Protein AF-A0A8S3V2Q9-F1 (afdb_monomer_lite)

Organism: Mytilus edulis (NCBI:txid6550)

Sequence (211 aa):
MKERVLDLQCRSMKNNLVFTGLYNVRDENTEELLRCFLYNELGIDYKIEFGNVHRFGRYQGGGRPIVARFLYHCDLQYVLDNAYRLRNTRYGIKQQFPKEIEDRRRKLYPIMKEAKRNRKIATLVRDRLFIDNELYQNVTRYITMIFYTLAIIYFKRENYDRFKDYYYKGVEAEKKQLPSLPAWDTYSRKKARLHIKLLEGFSDRYLEGPK

Secondary structure (DSSP, 8-state):
-HHHHHHHHHHHHTTEEEEESPPP-TT--HHHHHHHHHHHHH---S---EEEEEE-S---SSPPPEEEEES-HHHHHHHHHHGGGGTTSS-EEEE---HHHHHHHHHHHHHHHHHHHTT--EEEETTEEEETTEE---THHHHHHHHHHHHHHHTTSS-HHHHHHHHHHHHHHHHTTS--PPP--HHHHHHHHHHHHHHHHHHHHHHS---

Foldseek 3Di:
DVVVVQVVQCVVQVQKKKKPDDFDDPPDDQVVSVVVCCCPQQVDPDDFDWDDWDFDDDDDPGHGIIMTGGPDVVVVVVSVVSQVSCPPHSMDMDGDHPPVQVVLVVVCVVVQVVLVVVVWDWDQDRNWIATNNHTDDPCVVVVVVVVVVVCVVCVVDDCPPVVVVVVVVVVVVVVVVDDDDDDDDPVVVVVVVVVVVVVVVVVVVPPDDDD

Radius of gyration: 25.41 Å; chains: 1; bounding box: 45×57×71 Å

Structure (mmCIF, N/CA/C/O backbone):
data_AF-A0A8S3V2Q9-F1
#
_entry.id   AF-A0A8S3V2Q9-F1
#
loop_
_atom_site.group_PDB
_atom_site.id
_atom_site.type_symbol
_atom_site.label_atom_id
_atom_site.label_alt_id
_atom_site.label_comp_id
_atom_site.label_asym_id
_atom_site.label_entity_id
_atom_site.label_seq_id
_atom_site.pdbx_PDB_ins_code
_atom_site.Cartn_x
_atom_site.Cartn_y
_atom_site.Cartn_z
_atom_site.occupancy
_atom_site.B_iso_or_equiv
_atom_site.auth_seq_id
_atom_site.auth_comp_id
_atom_site.auth_asym_id
_atom_site.auth_atom_id
_atom_site.pdbx_PDB_model_num
ATOM 1 N N . MET A 1 1 ? -6.153 25.971 5.309 1.00 61.19 1 MET A N 1
ATOM 2 C CA . MET A 1 1 ? -4.949 25.839 4.447 1.00 61.19 1 MET A CA 1
ATOM 3 C C . MET A 1 1 ? -4.336 24.436 4.494 1.00 61.19 1 MET A C 1
ATOM 5 O O . MET A 1 1 ? -4.166 23.852 3.433 1.00 61.19 1 MET A O 1
ATOM 9 N N . LYS A 1 2 ? -4.073 23.856 5.679 1.00 80.62 2 LYS A N 1
ATOM 10 C CA . LYS A 1 2 ? -3.479 22.507 5.814 1.00 80.62 2 LYS A CA 1
ATOM 11 C C . LYS A 1 2 ? -4.299 21.383 5.162 1.00 80.62 2 LYS A C 1
ATOM 13 O O . LYS A 1 2 ? -3.735 20.585 4.428 1.00 80.62 2 LYS A O 1
ATOM 18 N N . GLU A 1 3 ? -5.619 21.369 5.342 1.00 83.56 3 GLU A N 1
ATOM 19 C CA . GLU A 1 3 ? -6.480 20.329 4.749 1.00 83.56 3 GLU A CA 1
ATOM 20 C C . GLU A 1 3 ? -6.502 20.362 3.219 1.00 83.56 3 GLU A C 1
ATOM 22 O O . GLU A 1 3 ? -6.427 19.321 2.578 1.00 83.56 3 GLU A O 1
ATOM 27 N N . ARG A 1 4 ? -6.523 21.560 2.622 1.00 87.56 4 ARG A N 1
ATOM 28 C CA . ARG A 1 4 ? -6.467 21.717 1.162 1.00 87.56 4 ARG A CA 1
ATOM 29 C C . ARG A 1 4 ? -5.144 21.201 0.594 1.00 87.56 4 ARG A C 1
ATOM 31 O O . ARG A 1 4 ? -5.144 20.536 -0.434 1.00 87.56 4 ARG A O 1
ATOM 38 N N . VAL A 1 5 ? -4.025 21.474 1.269 1.00 91.31 5 VAL A N 1
ATOM 39 C CA . VAL A 1 5 ? -2.710 20.933 0.883 1.00 91.31 5 VAL A CA 1
ATOM 40 C C . VAL A 1 5 ? -2.701 19.409 1.000 1.00 91.31 5 VAL A C 1
ATOM 42 O O . VAL A 1 5 ? -2.229 18.732 0.091 1.00 91.31 5 VAL A O 1
ATOM 45 N N . LEU A 1 6 ? -3.265 18.866 2.080 1.00 90.38 6 LEU A N 1
ATOM 46 C CA . LEU A 1 6 ? -3.344 17.425 2.296 1.00 90.38 6 LEU A CA 1
ATOM 47 C C . LEU A 1 6 ? -4.183 16.722 1.219 1.00 90.38 6 LEU A C 1
ATOM 49 O O . LEU A 1 6 ? -3.774 15.679 0.709 1.00 90.38 6 LEU A O 1
ATOM 53 N N . ASP A 1 7 ? -5.323 17.302 0.841 1.00 90.25 7 ASP A N 1
ATOM 54 C CA . ASP A 1 7 ? -6.179 16.779 -0.227 1.00 90.25 7 ASP A CA 1
ATOM 55 C C . ASP A 1 7 ? -5.458 16.787 -1.584 1.00 90.25 7 ASP A C 1
ATOM 57 O O . ASP A 1 7 ? -5.449 15.778 -2.290 1.00 90.25 7 ASP A O 1
ATOM 61 N N . LEU A 1 8 ? -4.757 17.877 -1.917 1.00 93.44 8 LEU A N 1
ATOM 62 C CA . LEU A 1 8 ? -3.936 17.954 -3.131 1.00 93.44 8 LEU A CA 1
ATOM 63 C C . LEU A 1 8 ? -2.826 16.894 -3.146 1.00 93.44 8 LEU A C 1
ATOM 65 O O . LEU A 1 8 ? -2.611 16.243 -4.170 1.00 93.44 8 LEU A O 1
ATOM 69 N N . GLN A 1 9 ? -2.153 16.671 -2.013 1.00 92.94 9 GLN A N 1
ATOM 70 C CA . GLN A 1 9 ? -1.145 15.616 -1.892 1.00 92.94 9 GLN A CA 1
ATOM 71 C C . GLN A 1 9 ? -1.758 14.222 -2.074 1.00 92.94 9 GLN A C 1
ATOM 73 O O . GLN A 1 9 ? -1.185 13.400 -2.787 1.00 92.94 9 GLN A O 1
ATOM 78 N N . CYS A 1 10 ? -2.937 13.962 -1.501 1.00 91.62 10 CYS A N 1
ATOM 79 C CA . CYS A 1 10 ? -3.643 12.692 -1.691 1.00 91.62 10 CYS A CA 1
ATOM 80 C C . CYS A 1 10 ? -4.008 12.459 -3.162 1.00 91.62 10 CYS A C 1
ATOM 82 O O . CYS A 1 10 ? -3.818 11.357 -3.670 1.00 91.62 10 CYS A O 1
ATOM 84 N N . ARG A 1 11 ? -4.499 13.490 -3.863 1.00 91.56 11 ARG A N 1
ATOM 85 C CA . ARG A 1 11 ? -4.820 13.403 -5.299 1.00 91.56 11 ARG A CA 1
ATOM 86 C C . ARG A 1 11 ? -3.574 13.139 -6.142 1.00 91.56 11 ARG A C 1
ATOM 88 O O . ARG A 1 11 ? -3.621 12.296 -7.030 1.00 91.56 11 ARG A O 1
ATOM 95 N N . SER A 1 12 ? -2.467 13.811 -5.831 1.00 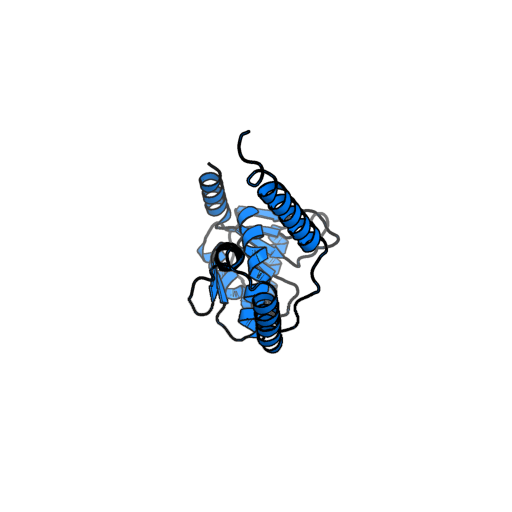92.81 12 SER A N 1
ATOM 96 C CA . SER A 1 12 ? -1.185 13.639 -6.527 1.00 92.81 12 SER A CA 1
ATOM 97 C C . SER A 1 12 ? -0.596 12.233 -6.341 1.00 92.81 12 SER A C 1
ATOM 99 O O . SER A 1 12 ? -0.062 11.651 -7.281 1.00 92.81 12 SER A O 1
ATOM 101 N N . MET A 1 13 ? -0.747 11.651 -5.146 1.00 94.19 13 MET A N 1
ATOM 102 C CA . MET A 1 13 ? -0.212 10.325 -4.800 1.00 94.19 13 MET A CA 1
ATOM 103 C C . MET A 1 13 ? -1.174 9.164 -5.094 1.00 94.19 13 MET A C 1
ATOM 105 O O . MET A 1 13 ? -0.809 8.013 -4.873 1.00 94.19 13 MET A O 1
ATOM 109 N N . LYS A 1 14 ? -2.392 9.435 -5.590 1.00 93.69 14 LYS A N 1
ATOM 110 C CA . LYS A 1 14 ? -3.453 8.427 -5.774 1.00 93.69 14 LYS A CA 1
ATOM 111 C C . LYS A 1 14 ? -2.988 7.216 -6.587 1.00 93.69 14 LYS A C 1
ATOM 113 O O . LYS A 1 14 ? -3.346 6.092 -6.256 1.00 93.69 14 LYS A O 1
ATOM 118 N N . ASN A 1 15 ? -2.193 7.455 -7.630 1.00 96.12 15 ASN A N 1
ATOM 119 C CA . ASN A 1 15 ? -1.741 6.410 -8.546 1.00 96.12 15 ASN A CA 1
ATOM 120 C C . ASN A 1 15 ? -0.360 5.839 -8.180 1.00 96.12 15 ASN A C 1
ATOM 122 O O . ASN A 1 15 ? 0.339 5.309 -9.041 1.00 96.12 15 ASN A O 1
ATOM 126 N N . ASN A 1 16 ? 0.054 5.957 -6.917 1.00 97.25 16 ASN A N 1
ATOM 127 C CA . ASN A 1 16 ? 1.363 5.501 -6.473 1.00 97.25 16 ASN A CA 1
ATOM 128 C C . ASN A 1 16 ? 1.236 4.275 -5.566 1.00 97.25 16 ASN A C 1
ATOM 130 O O . ASN A 1 16 ? 0.507 4.294 -4.567 1.00 97.25 16 ASN A O 1
ATOM 134 N N . LEU A 1 17 ? 2.022 3.239 -5.863 1.00 97.12 17 LEU A N 1
ATOM 135 C CA . LEU A 1 17 ? 2.221 2.103 -4.965 1.00 97.12 17 LEU A CA 1
ATOM 136 C C . LEU A 1 17 ? 3.621 2.127 -4.362 1.00 97.12 17 LEU A C 1
ATOM 138 O O . LEU A 1 17 ? 4.596 2.543 -4.987 1.00 97.12 17 LEU A O 1
ATOM 142 N N . VAL A 1 18 ? 3.690 1.660 -3.122 1.00 96.12 18 VAL A N 1
ATOM 143 C CA . VAL A 1 18 ? 4.905 1.458 -2.347 1.00 96.12 18 VAL A CA 1
ATOM 144 C C . VAL A 1 18 ? 5.166 -0.037 -2.235 1.00 96.12 18 VAL A C 1
ATOM 146 O O . VAL A 1 18 ? 4.339 -0.771 -1.687 1.00 96.12 18 VAL A O 1
ATOM 149 N N . PHE A 1 19 ? 6.349 -0.447 -2.676 1.00 95.62 19 PHE A N 1
ATOM 150 C CA . PHE A 1 19 ? 6.854 -1.811 -2.612 1.00 95.62 19 PHE A CA 1
ATOM 151 C C . PHE A 1 19 ? 7.930 -1.910 -1.529 1.00 95.62 19 PHE A C 1
ATOM 153 O O . PHE A 1 19 ? 8.896 -1.141 -1.510 1.00 95.62 19 PHE A O 1
ATOM 160 N N . THR A 1 20 ? 7.762 -2.849 -0.603 1.00 93.38 20 THR A N 1
ATOM 161 C CA . THR A 1 20 ? 8.681 -3.103 0.517 1.00 93.38 20 THR A CA 1
ATOM 162 C C . THR A 1 20 ? 9.234 -4.523 0.459 1.00 93.38 20 THR A C 1
ATOM 164 O O . THR A 1 20 ? 8.562 -5.416 -0.045 1.00 93.38 20 THR A O 1
ATOM 167 N N . GLY A 1 21 ? 10.429 -4.746 1.016 1.00 90.81 21 GLY A N 1
ATOM 168 C CA . GLY A 1 21 ? 11.070 -6.071 1.061 1.00 90.81 21 GLY A CA 1
ATOM 169 C C . GLY A 1 21 ? 12.037 -6.358 -0.096 1.00 90.81 21 GLY A C 1
ATOM 170 O O . GLY A 1 21 ? 12.622 -7.436 -0.140 1.00 90.81 21 GLY A O 1
ATOM 171 N N . LEU A 1 22 ? 12.235 -5.395 -1.003 1.00 91.12 22 LEU A N 1
ATOM 172 C CA . LEU A 1 22 ? 13.204 -5.458 -2.102 1.00 91.12 22 LEU A CA 1
ATOM 173 C C . LEU A 1 22 ? 14.568 -4.927 -1.640 1.00 91.12 22 LEU A C 1
ATOM 175 O O . LEU A 1 22 ? 14.666 -3.759 -1.251 1.00 91.12 22 LEU A O 1
ATOM 179 N N . TYR A 1 23 ? 15.617 -5.752 -1.691 1.00 87.88 23 TYR A N 1
ATOM 180 C CA . TYR A 1 23 ? 16.983 -5.346 -1.326 1.00 87.88 23 TYR A CA 1
ATOM 181 C C . TYR A 1 23 ? 17.517 -4.248 -2.237 1.00 87.88 23 TYR A C 1
ATOM 183 O O . TYR A 1 23 ? 17.140 -4.202 -3.400 1.00 87.88 23 TYR A O 1
ATOM 191 N N . ASN A 1 24 ? 18.386 -3.380 -1.710 1.00 84.50 24 ASN A N 1
ATOM 192 C CA . ASN A 1 24 ? 19.080 -2.384 -2.526 1.00 84.50 24 ASN A CA 1
ATOM 193 C C . ASN A 1 24 ? 20.228 -3.066 -3.264 1.00 84.50 24 ASN A C 1
ATOM 195 O O . ASN A 1 24 ? 21.066 -3.704 -2.622 1.00 84.50 24 ASN A O 1
ATOM 199 N N . VAL A 1 25 ? 20.292 -2.874 -4.573 1.00 81.38 25 VAL A N 1
ATOM 200 C CA . VAL A 1 25 ? 21.437 -3.267 -5.392 1.00 81.38 25 VAL A CA 1
ATOM 201 C C . VAL A 1 25 ? 22.165 -1.990 -5.828 1.00 81.38 25 VAL A C 1
ATOM 203 O O . VAL A 1 25 ? 21.544 -0.942 -6.007 1.00 81.38 25 VAL A O 1
ATOM 206 N N . ARG A 1 26 ? 23.501 -2.029 -5.906 1.00 80.06 26 ARG A N 1
ATOM 207 C CA . ARG A 1 26 ? 24.275 -0.887 -6.425 1.00 80.06 26 ARG A CA 1
ATOM 208 C C . ARG A 1 26 ? 23.950 -0.699 -7.906 1.00 80.06 26 ARG A C 1
ATOM 210 O O . ARG A 1 26 ? 23.831 -1.692 -8.613 1.00 80.06 26 ARG A O 1
ATOM 217 N N . ASP A 1 27 ? 23.793 0.554 -8.327 1.00 83.25 27 ASP A N 1
ATOM 218 C CA . ASP A 1 27 ? 23.529 0.940 -9.723 1.00 83.25 27 ASP A CA 1
ATOM 219 C C . ASP A 1 27 ? 22.333 0.212 -10.354 1.00 83.25 27 ASP A C 1
ATOM 221 O O . ASP A 1 27 ? 22.308 -0.118 -11.537 1.00 83.25 27 ASP A O 1
ATOM 225 N N . GLU A 1 28 ? 21.318 -0.064 -9.538 1.00 85.88 28 GLU A N 1
ATOM 226 C CA . GLU A 1 28 ? 20.155 -0.817 -9.977 1.00 85.88 28 GLU A CA 1
ATOM 227 C C . GLU A 1 28 ? 19.220 0.009 -10.861 1.00 85.88 28 GLU A C 1
ATOM 229 O O . GLU A 1 28 ? 18.913 1.172 -10.585 1.00 85.88 28 GLU A O 1
ATOM 234 N N . ASN A 1 29 ? 18.663 -0.645 -11.877 1.00 92.81 29 ASN A N 1
ATOM 235 C CA . ASN A 1 29 ? 17.490 -0.132 -12.559 1.00 92.81 29 ASN A CA 1
ATOM 236 C C . ASN A 1 29 ? 16.247 -0.483 -11.727 1.00 92.81 29 ASN A C 1
ATOM 238 O O . ASN A 1 29 ? 15.776 -1.621 -11.725 1.00 92.81 29 ASN A O 1
ATOM 242 N N . THR A 1 30 ? 15.718 0.503 -10.998 1.00 93.38 30 THR A N 1
ATOM 243 C CA . THR A 1 30 ? 14.564 0.298 -10.110 1.00 93.38 30 THR A CA 1
ATOM 244 C C . THR A 1 30 ? 13.294 -0.096 -10.853 1.00 93.38 30 THR A C 1
ATOM 246 O O . THR A 1 30 ? 12.456 -0.783 -10.271 1.00 93.38 30 THR A O 1
ATOM 249 N N . GLU A 1 31 ? 13.130 0.343 -12.104 1.00 94.75 31 GLU A N 1
ATOM 250 C CA . GLU A 1 31 ? 11.978 -0.046 -12.915 1.00 94.75 31 GLU A CA 1
ATOM 251 C C . GLU A 1 31 ? 12.094 -1.506 -13.350 1.00 94.75 31 GLU A C 1
ATOM 253 O O . GLU A 1 31 ? 11.152 -2.269 -13.154 1.00 94.75 31 GLU A O 1
ATOM 258 N N . GLU A 1 32 ? 13.260 -1.915 -13.852 1.00 93.94 32 GLU A N 1
ATOM 259 C CA . GLU A 1 32 ? 13.499 -3.302 -14.268 1.00 93.94 32 GLU A CA 1
ATOM 260 C C . GLU A 1 32 ? 13.356 -4.277 -13.094 1.00 93.94 32 GLU A C 1
ATOM 262 O O . GLU A 1 32 ? 12.680 -5.301 -13.197 1.00 93.94 32 GLU A O 1
ATOM 267 N N . LEU A 1 33 ? 13.903 -3.913 -11.930 1.00 94.19 33 LEU A N 1
ATOM 268 C CA . LEU A 1 33 ? 13.736 -4.680 -10.697 1.00 94.19 33 LEU A CA 1
ATOM 269 C C . LEU A 1 33 ? 12.254 -4.841 -10.331 1.00 94.19 33 LEU A C 1
ATOM 271 O O . LEU A 1 33 ? 11.829 -5.918 -9.906 1.00 94.19 33 LEU A O 1
ATOM 275 N N . LEU A 1 34 ? 11.463 -3.775 -10.486 1.00 95.12 34 LEU A N 1
ATOM 276 C CA . LEU A 1 34 ? 10.034 -3.819 -10.209 1.00 95.12 34 LEU A CA 1
ATOM 277 C C . LEU A 1 34 ? 9.288 -4.687 -11.230 1.00 95.12 34 LEU A C 1
ATOM 279 O O . LEU A 1 34 ? 8.426 -5.462 -10.827 1.00 95.12 34 LEU A O 1
ATOM 283 N N . ARG A 1 35 ? 9.626 -4.607 -12.520 1.00 95.31 35 ARG A N 1
ATOM 284 C CA . ARG A 1 35 ? 9.038 -5.460 -13.568 1.00 95.31 35 ARG A CA 1
ATOM 285 C C . ARG A 1 35 ? 9.316 -6.937 -13.300 1.00 95.31 35 ARG A C 1
ATOM 287 O O . ARG A 1 35 ? 8.374 -7.725 -13.250 1.00 95.31 35 ARG A O 1
ATOM 294 N N . CYS A 1 36 ? 10.569 -7.281 -13.003 1.00 94.50 36 CYS A N 1
ATOM 295 C CA . CYS A 1 36 ? 10.955 -8.626 -12.577 1.00 94.50 36 CYS A CA 1
ATOM 296 C C . CYS A 1 36 ? 10.153 -9.090 -11.352 1.00 94.50 36 CYS A C 1
ATOM 298 O O . CYS A 1 36 ? 9.676 -10.220 -11.309 1.00 94.50 36 CYS A O 1
ATOM 300 N N . PHE A 1 37 ? 9.978 -8.219 -10.355 1.00 95.31 37 PHE A N 1
ATOM 301 C CA . PHE A 1 37 ? 9.185 -8.526 -9.166 1.00 95.31 37 PHE A CA 1
ATOM 302 C C . PHE A 1 37 ? 7.710 -8.806 -9.501 1.00 95.31 37 PHE A C 1
ATOM 304 O O . PHE A 1 37 ? 7.152 -9.785 -9.011 1.00 95.31 37 PHE A O 1
ATOM 311 N N . LEU A 1 38 ? 7.079 -7.981 -10.342 1.00 96.00 38 LEU A N 1
ATOM 312 C CA . LEU A 1 38 ? 5.677 -8.166 -10.735 1.00 96.00 38 LEU A CA 1
ATOM 313 C C . LEU A 1 38 ? 5.473 -9.463 -11.530 1.00 96.00 38 LEU A C 1
ATOM 315 O O . LEU A 1 38 ? 4.480 -10.158 -11.317 1.00 96.00 38 LEU A O 1
ATOM 319 N N . TYR A 1 39 ? 6.428 -9.826 -12.382 1.00 96.12 39 TYR A N 1
ATOM 320 C CA . TYR A 1 39 ? 6.394 -11.092 -13.106 1.00 96.12 39 TYR A CA 1
ATOM 321 C C . TYR A 1 39 ? 6.574 -12.292 -12.163 1.00 96.12 39 TYR A C 1
ATOM 323 O O . TYR A 1 39 ? 5.712 -13.164 -12.104 1.00 96.12 39 TYR A O 1
ATOM 331 N N . ASN A 1 40 ? 7.643 -12.310 -11.362 1.00 94.62 40 ASN A N 1
ATOM 332 C CA . ASN A 1 40 ? 8.005 -13.473 -10.545 1.00 94.62 40 ASN A CA 1
ATOM 333 C C . ASN A 1 40 ? 7.057 -13.709 -9.361 1.00 94.62 40 ASN A C 1
ATOM 335 O O . ASN A 1 40 ? 6.705 -14.847 -9.067 1.00 94.62 40 ASN A O 1
ATOM 339 N N . GLU A 1 41 ? 6.661 -12.644 -8.659 1.00 94.94 41 GLU A N 1
ATOM 340 C CA . GLU A 1 41 ? 5.925 -12.763 -7.393 1.00 94.94 41 GLU A CA 1
ATOM 341 C C . GLU A 1 41 ? 4.411 -12.616 -7.580 1.00 94.94 41 GLU A C 1
ATOM 343 O O . GLU A 1 41 ? 3.629 -13.169 -6.803 1.00 94.94 41 GLU A O 1
ATOM 348 N N . LEU A 1 42 ? 3.974 -11.869 -8.602 1.00 94.25 42 LEU A N 1
ATOM 349 C CA . LEU A 1 42 ? 2.551 -11.670 -8.890 1.00 94.25 42 LEU A CA 1
ATOM 350 C C . LEU A 1 42 ? 2.079 -12.381 -10.161 1.00 94.25 42 LEU A C 1
ATOM 352 O O . LEU A 1 42 ? 0.867 -12.507 -10.327 1.00 94.25 42 LEU A O 1
ATOM 356 N N . GLY A 1 43 ? 2.971 -12.891 -11.017 1.00 93.38 43 GLY A N 1
ATOM 357 C CA . GLY A 1 43 ? 2.598 -13.552 -12.273 1.00 93.38 43 GLY A CA 1
ATOM 358 C C . GLY A 1 43 ? 1.999 -12.594 -13.301 1.00 93.38 43 GLY A C 1
ATOM 359 O O . GLY A 1 43 ? 1.113 -12.992 -14.051 1.00 93.38 43 GLY A O 1
ATOM 360 N N . ILE A 1 44 ? 2.401 -11.322 -13.277 1.00 93.94 44 ILE A N 1
ATOM 361 C CA . ILE A 1 44 ? 1.918 -10.303 -14.213 1.00 93.94 44 ILE A CA 1
ATOM 362 C C . ILE A 1 44 ? 2.872 -10.271 -15.406 1.00 93.94 44 ILE A C 1
ATOM 364 O O . ILE A 1 44 ? 4.010 -9.823 -15.280 1.00 93.94 44 ILE A O 1
ATOM 368 N N . ASP A 1 45 ? 2.405 -10.770 -16.544 1.00 91.56 45 ASP A N 1
ATOM 369 C CA . ASP A 1 45 ? 3.178 -10.966 -17.775 1.00 91.56 45 ASP A CA 1
ATOM 370 C C . ASP A 1 45 ? 2.998 -9.847 -18.811 1.00 91.56 45 ASP A C 1
ATOM 372 O O . ASP A 1 45 ? 3.790 -9.732 -19.746 1.00 91.56 45 ASP A O 1
ATOM 376 N N . TYR A 1 46 ? 1.998 -8.983 -18.638 1.00 92.50 46 TYR A N 1
ATOM 377 C CA . TYR A 1 46 ? 1.761 -7.862 -19.538 1.00 92.50 46 TYR A CA 1
ATOM 378 C C . TYR A 1 46 ? 2.518 -6.593 -19.124 1.00 92.50 46 TYR A C 1
ATOM 380 O O . TYR A 1 46 ? 2.885 -6.366 -17.966 1.00 92.50 46 TYR A O 1
ATOM 388 N N . LYS A 1 47 ? 2.741 -5.719 -20.108 1.00 92.50 47 LYS A N 1
ATOM 389 C CA . LYS A 1 47 ? 3.480 -4.474 -19.915 1.00 92.50 47 LYS A CA 1
ATOM 390 C C . LYS A 1 47 ? 2.629 -3.436 -19.179 1.00 92.50 47 LYS A C 1
ATOM 392 O O . LYS A 1 47 ? 1.701 -2.872 -19.747 1.00 92.50 47 LYS A O 1
ATOM 397 N N . ILE A 1 48 ? 3.012 -3.133 -17.940 1.00 95.31 48 ILE A N 1
ATOM 398 C CA . ILE A 1 48 ? 2.498 -1.981 -17.186 1.00 95.31 48 ILE A CA 1
ATOM 399 C C . ILE A 1 48 ? 3.344 -0.742 -17.498 1.00 95.31 48 ILE A C 1
ATOM 401 O O . ILE A 1 48 ? 4.578 -0.818 -17.518 1.00 95.31 48 ILE A O 1
ATOM 405 N N . GLU A 1 49 ? 2.687 0.397 -17.715 1.00 96.50 49 GLU A N 1
ATOM 406 C CA . GLU A 1 49 ? 3.348 1.681 -17.951 1.00 96.50 49 GLU A CA 1
ATOM 407 C C . GLU A 1 49 ? 3.494 2.489 -16.652 1.00 96.50 49 GLU A C 1
ATOM 409 O O . GLU A 1 49 ? 2.520 2.793 -15.947 1.00 96.50 49 GLU A O 1
ATOM 414 N N . PHE A 1 50 ? 4.736 2.868 -16.349 1.00 96.88 50 PHE A N 1
ATOM 415 C CA . PHE A 1 50 ? 5.089 3.659 -15.175 1.00 96.88 50 PHE A CA 1
ATOM 416 C C . PHE A 1 50 ? 5.470 5.086 -15.575 1.00 96.88 50 PHE A C 1
ATOM 418 O O . PHE A 1 50 ? 6.027 5.323 -16.639 1.00 96.88 50 PHE A O 1
ATOM 425 N N . GLY A 1 51 ? 5.184 6.051 -14.701 1.00 95.25 51 GLY A N 1
ATOM 426 C CA . GLY A 1 51 ? 5.667 7.426 -14.844 1.00 95.25 51 GLY A CA 1
ATOM 427 C C . GLY A 1 51 ? 7.054 7.610 -14.230 1.00 95.25 51 GLY A C 1
ATOM 428 O O . GLY A 1 51 ? 8.022 7.911 -14.914 1.00 95.25 51 GLY A O 1
ATOM 429 N N . ASN A 1 52 ? 7.158 7.432 -12.911 1.00 94.19 52 ASN A N 1
ATOM 430 C CA . ASN A 1 52 ? 8.429 7.495 -12.191 1.00 94.19 52 ASN A CA 1
ATOM 431 C C . ASN A 1 52 ? 8.516 6.314 -11.228 1.00 94.19 52 ASN A C 1
ATOM 433 O O . ASN A 1 52 ? 7.587 6.088 -10.445 1.00 94.19 52 ASN A O 1
ATOM 437 N N . VAL A 1 53 ? 9.654 5.624 -11.240 1.00 96.38 53 VAL A N 1
ATOM 438 C CA . VAL A 1 53 ? 9.983 4.545 -10.305 1.00 96.38 53 VAL A CA 1
ATOM 439 C C . VAL A 1 53 ? 11.296 4.895 -9.628 1.00 96.38 53 VAL A C 1
ATOM 441 O O . VAL A 1 53 ? 12.282 5.176 -10.298 1.00 96.38 53 VAL A O 1
ATOM 444 N N . HIS A 1 54 ? 11.298 4.958 -8.301 1.00 94.12 54 HIS A N 1
ATOM 445 C CA . HIS A 1 54 ? 12.499 5.296 -7.539 1.00 94.12 54 HIS A CA 1
ATOM 446 C C . HIS A 1 54 ? 12.400 4.798 -6.100 1.00 94.12 54 HIS A C 1
ATOM 448 O O . HIS A 1 54 ? 11.313 4.577 -5.560 1.00 94.12 54 HIS A O 1
ATOM 454 N N . ARG A 1 55 ? 13.550 4.660 -5.437 1.00 92.00 55 ARG A N 1
ATOM 455 C CA . ARG A 1 55 ? 13.593 4.396 -3.994 1.00 92.00 55 ARG A CA 1
ATOM 456 C C . ARG A 1 55 ? 13.332 5.659 -3.189 1.00 92.00 55 ARG A C 1
ATOM 458 O O . ARG A 1 55 ? 13.823 6.733 -3.528 1.00 92.00 55 ARG A O 1
ATOM 465 N N . PHE A 1 56 ? 12.623 5.524 -2.071 1.00 86.56 56 PHE A N 1
ATOM 466 C CA . PHE A 1 56 ? 12.352 6.636 -1.157 1.00 86.56 56 PHE A CA 1
ATOM 467 C C . PHE A 1 56 ? 12.609 6.268 0.313 1.00 86.56 56 PHE A C 1
ATOM 469 O O . PHE A 1 56 ? 12.803 5.108 0.673 1.00 86.56 56 PHE A O 1
ATOM 476 N N . GLY A 1 57 ? 12.625 7.280 1.188 1.00 84.88 57 GLY A N 1
ATOM 477 C CA . GLY A 1 57 ? 12.890 7.116 2.625 1.00 84.88 57 GLY A CA 1
ATOM 478 C C . GLY A 1 57 ? 14.382 7.067 2.958 1.00 84.88 57 GLY A C 1
ATOM 479 O O . GLY A 1 57 ? 15.213 7.130 2.066 1.00 84.88 57 GLY A O 1
ATOM 480 N N . ARG A 1 58 ? 14.766 7.004 4.235 1.00 79.62 58 ARG A N 1
ATOM 481 C CA . ARG A 1 58 ? 16.187 6.923 4.637 1.00 79.62 58 ARG A CA 1
ATOM 482 C C . ARG A 1 58 ? 16.663 5.469 4.636 1.00 79.62 58 ARG A C 1
ATOM 484 O O . ARG A 1 58 ? 15.871 4.574 4.912 1.00 79.62 58 ARG A O 1
ATOM 491 N N . TYR A 1 59 ? 17.941 5.235 4.339 1.00 76.44 59 TYR A N 1
ATOM 492 C CA . TYR A 1 59 ? 18.539 3.909 4.503 1.00 76.44 59 TYR A CA 1
ATOM 493 C C . TYR A 1 59 ? 18.618 3.566 5.997 1.00 76.44 59 TYR A C 1
ATOM 495 O O . TYR A 1 59 ? 19.157 4.348 6.776 1.00 76.44 59 TYR A O 1
ATOM 503 N N . GLN A 1 60 ? 18.048 2.429 6.398 1.00 70.44 60 GLN A N 1
ATOM 504 C CA . GLN A 1 60 ? 18.003 1.970 7.795 1.00 70.44 60 GLN A CA 1
ATOM 505 C C . GLN A 1 60 ? 18.488 0.516 7.911 1.00 70.44 60 GLN A C 1
ATOM 507 O O . GLN A 1 60 ? 17.859 -0.299 8.574 1.00 70.44 60 GLN A O 1
ATOM 512 N N . GLY A 1 61 ? 19.575 0.169 7.212 1.00 66.25 61 GLY A N 1
ATOM 513 C CA . GLY A 1 61 ? 20.151 -1.184 7.265 1.00 66.25 61 GLY A CA 1
ATOM 514 C C . GLY A 1 61 ? 19.355 -2.251 6.502 1.00 66.25 61 GLY A C 1
ATOM 515 O O . GLY A 1 61 ? 19.584 -3.438 6.692 1.00 66.25 61 GLY A O 1
ATOM 516 N N . GLY A 1 62 ? 18.430 -1.835 5.632 1.00 74.75 62 GLY A N 1
ATOM 517 C CA . GLY A 1 62 ? 17.627 -2.713 4.782 1.00 74.75 62 GLY A CA 1
ATOM 518 C C . GLY A 1 62 ? 17.275 -2.070 3.439 1.00 74.75 62 GLY A C 1
ATOM 519 O O . GLY A 1 62 ? 17.630 -0.919 3.159 1.00 74.75 62 GLY A O 1
ATOM 520 N N . GLY A 1 63 ? 16.559 -2.823 2.601 1.00 82.94 63 GLY A N 1
ATOM 521 C CA . GLY A 1 63 ? 16.059 -2.342 1.314 1.00 82.94 63 GLY A CA 1
ATOM 522 C C . GLY A 1 63 ? 15.152 -1.119 1.474 1.00 82.94 63 GLY A C 1
ATOM 523 O O . GLY A 1 63 ? 14.126 -1.197 2.153 1.00 82.94 63 GLY A O 1
ATOM 524 N N . ARG A 1 64 ? 15.521 0.023 0.875 1.00 91.25 64 ARG A N 1
ATOM 525 C CA . ARG A 1 64 ? 14.673 1.228 0.879 1.00 91.25 64 ARG A CA 1
ATOM 526 C C . ARG A 1 64 ? 13.438 0.928 0.030 1.00 91.25 64 ARG A C 1
ATOM 528 O O . ARG A 1 64 ? 13.605 0.395 -1.065 1.00 91.25 64 ARG A O 1
ATOM 535 N N . PRO A 1 65 ? 12.221 1.256 0.478 1.00 93.44 65 PRO A N 1
ATOM 536 C CA . PRO A 1 65 ? 11.029 0.987 -0.313 1.00 93.44 65 PRO A CA 1
ATOM 537 C C . PRO A 1 65 ? 11.078 1.662 -1.692 1.00 93.44 65 PRO A C 1
ATOM 539 O O . PRO A 1 65 ? 11.608 2.770 -1.823 1.00 93.44 65 PRO A O 1
ATOM 542 N N . ILE A 1 66 ? 10.498 1.015 -2.701 1.00 95.31 66 ILE A N 1
ATOM 543 C CA . ILE A 1 66 ? 10.334 1.573 -4.049 1.00 95.31 66 ILE A CA 1
ATOM 544 C C . ILE A 1 66 ? 8.949 2.211 -4.138 1.00 95.31 66 ILE A C 1
ATOM 546 O O . ILE A 1 66 ? 7.964 1.607 -3.719 1.00 95.31 66 ILE A O 1
ATOM 550 N N . VAL A 1 67 ? 8.866 3.428 -4.671 1.00 96.25 67 VAL A N 1
ATOM 551 C CA . VAL A 1 67 ? 7.607 4.042 -5.109 1.00 96.25 67 VAL A CA 1
ATOM 552 C C . VAL A 1 67 ? 7.556 3.981 -6.618 1.00 96.25 67 VAL A C 1
ATOM 554 O O . VAL A 1 67 ? 8.485 4.439 -7.282 1.00 96.25 67 VAL A O 1
ATOM 557 N N . ALA A 1 68 ? 6.451 3.461 -7.138 1.00 97.38 68 ALA A N 1
ATOM 558 C CA . ALA A 1 68 ? 6.139 3.509 -8.555 1.00 97.38 68 ALA A CA 1
ATOM 559 C C . ALA A 1 68 ? 4.837 4.270 -8.769 1.00 97.38 68 ALA A C 1
ATOM 561 O O . ALA A 1 68 ? 3.816 3.961 -8.145 1.00 97.38 68 ALA A O 1
ATOM 562 N N . ARG A 1 69 ? 4.885 5.259 -9.660 1.00 97.62 69 ARG A N 1
ATOM 563 C CA . ARG A 1 69 ? 3.701 5.942 -10.174 1.00 97.62 69 ARG A CA 1
ATOM 564 C C . ARG A 1 69 ? 3.185 5.188 -11.390 1.00 97.62 69 ARG A C 1
ATOM 566 O O . ARG A 1 69 ? 3.880 5.117 -12.397 1.00 97.62 69 ARG A O 1
ATOM 573 N N . PHE A 1 70 ? 1.964 4.687 -11.307 1.00 97.75 70 PHE A N 1
ATOM 574 C CA . PHE A 1 70 ? 1.264 4.041 -12.411 1.00 97.75 70 PHE A CA 1
ATOM 575 C C . PHE A 1 70 ? 0.628 5.107 -13.303 1.00 97.75 70 PHE A C 1
ATOM 577 O O . PHE A 1 70 ? 0.057 6.083 -12.797 1.00 97.75 70 PHE A O 1
ATOM 584 N N . LEU A 1 71 ? 0.713 4.934 -14.624 1.00 96.56 71 LEU A N 1
ATOM 585 C CA . LEU A 1 71 ? -0.005 5.812 -15.551 1.00 96.56 71 LEU A CA 1
ATOM 586 C C . LEU A 1 71 ? -1.507 5.519 -15.525 1.00 96.56 71 LEU A C 1
ATOM 588 O O . LEU A 1 71 ? -2.314 6.445 -15.421 1.00 96.56 71 LEU A O 1
ATOM 592 N N . TYR A 1 72 ? -1.872 4.237 -15.518 1.00 96.62 72 TYR A N 1
ATOM 593 C CA . TYR A 1 72 ? -3.260 3.797 -15.524 1.00 96.62 72 TYR A CA 1
ATOM 594 C C . TYR A 1 72 ? -3.694 3.264 -14.159 1.00 96.62 72 TYR A C 1
ATOM 596 O O . TYR A 1 72 ? -3.042 2.428 -13.536 1.00 96.62 72 TYR A O 1
ATOM 604 N N . HIS A 1 73 ? -4.844 3.745 -13.685 1.00 95.06 73 HIS A N 1
ATOM 605 C CA . HIS A 1 73 ? -5.409 3.301 -12.410 1.00 95.06 73 HIS A CA 1
ATOM 606 C C . HIS A 1 73 ? -5.871 1.834 -12.452 1.00 95.06 73 HIS A C 1
ATOM 608 O O . HIS A 1 73 ? -5.872 1.173 -11.418 1.00 95.06 73 HIS A O 1
ATOM 614 N N . CYS A 1 74 ? -6.257 1.317 -13.624 1.00 96.31 74 CYS A N 1
ATOM 615 C CA . CYS A 1 74 ? -6.626 -0.090 -13.785 1.00 96.31 74 CYS A CA 1
ATOM 616 C C . CYS A 1 74 ? -5.450 -1.027 -13.479 1.00 96.31 74 CYS A C 1
ATOM 618 O O . CYS A 1 74 ? -5.636 -1.981 -12.734 1.00 96.31 74 CYS A O 1
ATOM 620 N N . ASP A 1 75 ? -4.239 -0.702 -13.940 1.00 97.19 75 ASP A N 1
ATOM 621 C CA . ASP A 1 75 ? -3.037 -1.498 -13.659 1.00 97.19 75 ASP A CA 1
ATOM 622 C C . ASP A 1 75 ? -2.676 -1.477 -12.178 1.00 97.19 75 ASP A C 1
ATOM 624 O O . ASP A 1 75 ? -2.348 -2.504 -11.586 1.00 97.19 75 ASP A O 1
ATOM 628 N N . LEU A 1 76 ? -2.787 -0.305 -11.548 1.00 96.75 76 LEU A N 1
ATOM 629 C CA . LEU A 1 76 ? -2.597 -0.181 -10.108 1.00 96.75 76 LEU A CA 1
ATOM 630 C C . LEU A 1 76 ? -3.568 -1.085 -9.346 1.00 96.75 76 LEU A C 1
ATOM 632 O O . LEU A 1 76 ? -3.160 -1.773 -8.409 1.00 96.75 76 LEU A O 1
ATOM 636 N N . GLN A 1 77 ? -4.846 -1.068 -9.732 1.00 96.12 77 GLN A N 1
ATOM 637 C CA . GLN A 1 77 ? -5.867 -1.889 -9.095 1.00 96.12 77 GLN A CA 1
ATOM 638 C C . GLN A 1 77 ? -5.585 -3.376 -9.319 1.00 96.12 77 GLN A C 1
ATOM 640 O O . GLN A 1 77 ? -5.603 -4.136 -8.359 1.00 96.12 77 GLN A O 1
ATOM 645 N N . TYR A 1 78 ? -5.206 -3.767 -10.535 1.00 96.56 78 TYR A N 1
ATOM 646 C CA . TYR A 1 78 ? -4.842 -5.142 -10.861 1.00 96.56 78 TYR A CA 1
ATOM 647 C C . TYR A 1 78 ? -3.665 -5.659 -10.017 1.00 96.56 78 TYR A C 1
ATOM 649 O O . TYR A 1 78 ? -3.704 -6.776 -9.496 1.00 96.56 78 TYR A O 1
ATOM 657 N N . VAL A 1 79 ? -2.636 -4.830 -9.800 1.00 96.88 79 VAL A N 1
ATOM 658 C CA . VAL A 1 79 ? -1.513 -5.162 -8.906 1.00 96.88 79 VAL A CA 1
ATOM 659 C C . VAL A 1 79 ? -1.978 -5.314 -7.453 1.00 96.88 79 VAL A C 1
ATOM 661 O O . VAL A 1 79 ? -1.550 -6.243 -6.766 1.00 96.88 79 VAL A O 1
ATOM 664 N N . LEU A 1 80 ? -2.857 -4.430 -6.969 1.00 95.38 80 LEU A N 1
ATOM 665 C CA . LEU A 1 80 ? -3.414 -4.531 -5.614 1.00 95.38 80 LEU A CA 1
ATOM 666 C C . LEU A 1 80 ? -4.278 -5.783 -5.435 1.00 95.38 80 LEU A C 1
ATOM 668 O O . LEU A 1 80 ? -4.171 -6.444 -4.401 1.00 95.38 80 LEU A O 1
ATOM 672 N N . ASP A 1 81 ? -5.078 -6.127 -6.438 1.00 94.25 81 ASP A N 1
ATOM 673 C CA . ASP A 1 81 ? -5.957 -7.294 -6.422 1.00 94.25 81 ASP A CA 1
ATOM 674 C C . ASP A 1 81 ? -5.160 -8.599 -6.417 1.00 94.25 81 ASP A C 1
ATOM 676 O O . ASP A 1 81 ? -5.620 -9.580 -5.847 1.00 94.25 81 ASP A O 1
ATOM 680 N N . ASN A 1 82 ? -3.939 -8.605 -6.964 1.00 95.06 82 ASN A N 1
ATOM 681 C CA . ASN A 1 82 ? -3.022 -9.748 -6.917 1.00 95.06 82 ASN A CA 1
ATOM 682 C C . ASN A 1 82 ? -2.093 -9.753 -5.690 1.00 95.06 82 ASN A C 1
ATOM 684 O O . ASN A 1 82 ? -1.430 -10.757 -5.422 1.00 95.06 82 ASN A O 1
ATOM 688 N N . ALA A 1 83 ? -2.069 -8.687 -4.881 1.00 94.69 83 ALA A N 1
ATOM 689 C CA . ALA A 1 83 ? -1.162 -8.572 -3.735 1.00 94.69 83 ALA A CA 1
ATOM 690 C C . ALA A 1 83 ? -1.389 -9.646 -2.649 1.00 94.69 83 ALA A C 1
ATOM 692 O O . ALA A 1 83 ? -0.503 -9.880 -1.825 1.00 94.69 83 ALA A O 1
ATOM 693 N N . TYR A 1 84 ? -2.537 -10.338 -2.647 1.00 92.31 84 TYR A N 1
ATOM 694 C CA . TYR A 1 84 ? -2.784 -11.480 -1.755 1.00 92.31 84 TYR A CA 1
ATOM 695 C C . TYR A 1 84 ? -1.788 -12.632 -1.965 1.00 92.31 84 TYR A C 1
ATOM 697 O O . TYR A 1 84 ? -1.535 -13.378 -1.018 1.00 92.31 84 TYR A O 1
ATOM 705 N N . ARG A 1 85 ? -1.200 -12.761 -3.166 1.00 94.00 85 ARG A N 1
ATOM 706 C CA . ARG A 1 85 ? -0.184 -13.780 -3.494 1.00 94.00 85 ARG A CA 1
ATOM 707 C C . ARG A 1 85 ? 1.091 -13.619 -2.667 1.00 94.00 85 ARG A C 1
ATOM 709 O O . ARG A 1 85 ? 1.762 -14.598 -2.375 1.00 94.00 85 ARG A O 1
ATOM 716 N N . LEU A 1 86 ? 1.363 -12.405 -2.188 1.00 94.06 86 LEU A N 1
ATOM 717 C CA . LEU A 1 86 ? 2.520 -12.093 -1.346 1.00 94.06 86 LEU A CA 1
ATOM 718 C C . LEU A 1 86 ? 2.326 -12.478 0.125 1.00 94.06 86 LEU A C 1
ATOM 720 O O . LEU A 1 86 ? 3.193 -12.201 0.962 1.00 94.06 86 LEU A O 1
ATOM 724 N N . ARG A 1 87 ? 1.189 -13.080 0.490 1.00 91.56 87 ARG A N 1
ATOM 725 C CA . ARG A 1 87 ? 0.934 -13.504 1.867 1.00 91.56 87 ARG A CA 1
ATOM 726 C C . ARG A 1 87 ? 2.008 -14.502 2.309 1.00 91.56 87 ARG A C 1
ATOM 728 O O . ARG A 1 87 ? 2.326 -15.440 1.595 1.00 91.56 87 ARG A O 1
ATOM 735 N N . ASN A 1 88 ? 2.532 -14.307 3.519 1.00 91.31 88 ASN A N 1
ATOM 736 C CA . ASN A 1 88 ? 3.635 -15.087 4.103 1.00 91.31 88 ASN A CA 1
ATOM 737 C C . ASN A 1 88 ? 5.004 -14.899 3.422 1.00 91.31 88 ASN A C 1
ATOM 739 O O . ASN A 1 88 ? 5.951 -15.596 3.775 1.00 91.31 88 ASN A O 1
ATOM 743 N N . THR A 1 89 ? 5.142 -13.937 2.509 1.00 93.44 89 THR A N 1
ATOM 744 C CA . THR A 1 89 ? 6.450 -13.510 1.996 1.00 93.44 89 THR A CA 1
ATOM 745 C C . THR A 1 89 ? 6.984 -12.319 2.798 1.00 93.44 89 THR A C 1
ATOM 747 O O . THR A 1 89 ? 6.288 -11.731 3.631 1.00 93.44 89 THR A O 1
ATOM 750 N N . ARG A 1 90 ? 8.233 -11.923 2.531 1.00 91.81 90 ARG A N 1
ATOM 751 C CA . ARG A 1 90 ? 8.809 -10.676 3.067 1.00 91.81 90 ARG A CA 1
ATOM 752 C C . ARG A 1 90 ? 8.313 -9.416 2.349 1.00 91.81 90 ARG A C 1
ATOM 754 O O . ARG A 1 90 ? 8.634 -8.307 2.781 1.00 91.81 90 ARG A O 1
ATOM 761 N N . TYR A 1 91 ? 7.631 -9.577 1.219 1.00 94.69 91 TYR A N 1
ATOM 762 C CA . TYR A 1 91 ? 7.254 -8.473 0.356 1.00 94.69 91 TYR A CA 1
ATOM 763 C C . TYR A 1 91 ? 5.956 -7.829 0.823 1.00 94.69 91 TYR A C 1
ATOM 765 O O . TYR A 1 91 ? 5.094 -8.455 1.437 1.00 94.69 91 TYR A O 1
ATOM 773 N N . GLY A 1 92 ? 5.813 -6.543 0.524 1.00 93.69 92 GLY A N 1
ATOM 774 C CA . GLY A 1 92 ? 4.597 -5.805 0.827 1.00 93.69 92 GLY A CA 1
ATOM 775 C C . GLY A 1 92 ? 4.291 -4.794 -0.259 1.00 93.69 92 GLY A C 1
ATOM 776 O O . GLY A 1 92 ? 5.192 -4.106 -0.736 1.00 93.69 92 GLY A O 1
ATOM 777 N N . ILE A 1 93 ? 3.012 -4.696 -0.609 1.00 95.94 93 ILE A N 1
ATOM 778 C CA . ILE A 1 93 ? 2.475 -3.695 -1.529 1.00 95.94 93 ILE A CA 1
ATOM 779 C C . ILE A 1 93 ? 1.428 -2.889 -0.772 1.00 95.94 93 ILE A C 1
ATOM 781 O O . ILE A 1 93 ? 0.554 -3.446 -0.105 1.00 95.94 93 ILE A O 1
ATOM 785 N N . LYS A 1 94 ? 1.519 -1.564 -0.854 1.00 93.31 94 LYS A N 1
ATOM 786 C CA . LYS A 1 94 ? 0.520 -0.654 -0.283 1.00 93.31 94 LYS A CA 1
ATOM 787 C C . LYS A 1 94 ? 0.411 0.620 -1.104 1.00 93.31 94 LYS A C 1
ATOM 789 O O . LYS A 1 94 ? 1.374 1.031 -1.740 1.00 93.31 94 LYS A O 1
ATOM 794 N N . GLN A 1 95 ? -0.741 1.277 -1.043 1.00 94.31 95 GLN A N 1
ATOM 795 C CA . GLN A 1 95 ? -0.898 2.616 -1.611 1.00 94.31 95 GLN A CA 1
ATOM 796 C C . GLN A 1 95 ? -0.023 3.630 -0.865 1.00 94.31 95 GLN A C 1
ATOM 798 O O . GLN A 1 95 ? 0.171 3.522 0.351 1.00 94.31 95 GLN A O 1
ATOM 803 N N . GLN A 1 96 ? 0.501 4.615 -1.593 1.00 94.44 96 GLN A N 1
ATOM 804 C CA . GLN A 1 96 ? 1.220 5.729 -0.990 1.00 94.44 96 GLN A CA 1
ATOM 805 C C . GLN A 1 96 ? 0.234 6.742 -0.402 1.00 94.44 96 GLN A C 1
ATOM 807 O O . GLN A 1 96 ? -0.699 7.181 -1.070 1.00 94.44 96 GLN A O 1
ATOM 812 N N . PHE A 1 97 ? 0.488 7.174 0.831 1.00 93.12 97 PHE A N 1
ATOM 813 C CA . PHE A 1 97 ? -0.249 8.266 1.455 1.00 93.12 97 PHE A CA 1
ATOM 814 C C . PHE A 1 97 ? 0.696 9.367 1.945 1.00 93.12 97 PHE A C 1
ATOM 816 O O . PHE A 1 97 ? 1.852 9.086 2.288 1.00 93.12 97 PHE A O 1
ATOM 823 N N . PRO A 1 98 ? 0.213 10.620 2.038 1.00 93.38 98 PRO A N 1
ATOM 824 C CA . PRO A 1 98 ? 0.954 11.684 2.696 1.00 93.38 98 PRO A CA 1
ATOM 825 C C . PRO A 1 98 ? 1.283 11.314 4.143 1.00 93.38 98 PRO A C 1
ATOM 827 O O . PRO A 1 98 ? 0.518 10.616 4.814 1.00 93.38 98 PRO A O 1
ATOM 830 N N . LYS A 1 99 ? 2.402 11.840 4.652 1.00 90.94 99 LYS A N 1
ATOM 831 C CA . LYS A 1 99 ? 2.917 11.516 5.991 1.00 90.94 99 LYS A CA 1
ATOM 832 C C . LYS A 1 99 ? 1.866 11.674 7.094 1.00 90.94 99 LYS A C 1
ATOM 834 O O . LYS A 1 99 ? 1.769 10.821 7.965 1.00 90.94 99 LYS A O 1
ATOM 839 N N . GLU A 1 100 ? 1.058 12.728 7.033 1.00 91.56 100 GLU A N 1
ATOM 840 C CA . GLU A 1 100 ? 0.016 12.981 8.030 1.00 91.56 100 GLU A CA 1
ATOM 841 C C . GLU A 1 100 ? -1.051 11.872 8.061 1.00 91.56 100 GLU A C 1
ATOM 843 O O . GLU A 1 100 ? -1.467 11.444 9.138 1.00 91.56 100 GLU A O 1
ATOM 848 N N . ILE A 1 101 ? -1.452 11.355 6.895 1.00 91.69 101 ILE A N 1
ATOM 849 C CA . ILE A 1 101 ? -2.385 10.226 6.783 1.00 91.69 101 ILE A CA 1
ATOM 850 C C . ILE A 1 101 ? -1.719 8.940 7.278 1.00 91.69 101 ILE A C 1
ATOM 852 O O . ILE A 1 101 ? -2.321 8.215 8.068 1.00 91.69 101 ILE A O 1
ATOM 856 N N . GLU A 1 102 ? -0.468 8.674 6.895 1.00 91.12 102 GLU A N 1
ATOM 857 C CA . GLU A 1 102 ? 0.293 7.525 7.411 1.00 91.12 102 GLU A CA 1
ATOM 858 C C . GLU A 1 102 ? 0.430 7.557 8.940 1.00 91.12 102 GLU A C 1
ATOM 860 O O . GLU A 1 102 ? 0.276 6.528 9.600 1.00 91.12 102 GLU A O 1
ATOM 865 N N . ASP A 1 103 ? 0.670 8.728 9.532 1.00 91.12 103 ASP A N 1
ATOM 866 C CA . ASP A 1 103 ? 0.779 8.892 10.982 1.00 91.12 103 ASP A CA 1
ATOM 867 C C . ASP A 1 103 ? -0.570 8.651 11.688 1.00 91.12 103 ASP A C 1
ATOM 869 O O . ASP A 1 103 ? -0.600 8.059 12.773 1.00 91.12 103 ASP A O 1
ATOM 873 N N . ARG A 1 104 ? -1.700 9.035 11.072 1.00 90.94 104 ARG A N 1
ATOM 874 C CA . ARG A 1 104 ? -3.049 8.677 11.557 1.00 90.94 104 ARG A CA 1
ATOM 875 C C . ARG A 1 104 ? -3.292 7.169 11.450 1.00 90.94 104 ARG A C 1
ATOM 877 O O . ARG A 1 104 ? -3.662 6.546 12.445 1.00 90.94 104 ARG A O 1
ATOM 884 N N . ARG A 1 105 ? -3.004 6.562 10.291 1.00 92.19 105 ARG A N 1
ATOM 885 C CA . ARG A 1 105 ? -3.131 5.111 10.047 1.00 92.19 105 ARG A CA 1
ATOM 886 C C . ARG A 1 105 ? -2.283 4.291 11.019 1.00 92.19 105 ARG A C 1
ATOM 888 O O . ARG A 1 105 ? -2.742 3.266 11.516 1.00 92.19 105 ARG A O 1
ATOM 895 N N . ARG A 1 106 ? -1.085 4.770 11.370 1.00 90.06 106 ARG A N 1
ATOM 896 C CA . ARG A 1 106 ? -0.185 4.100 12.321 1.00 90.06 106 ARG A CA 1
ATOM 897 C C . ARG A 1 106 ? -0.817 3.877 13.689 1.00 90.06 106 ARG A C 1
ATOM 899 O O . ARG A 1 106 ? -0.599 2.828 14.285 1.00 90.06 106 ARG A O 1
ATOM 906 N N . LYS A 1 107 ? -1.626 4.829 14.161 1.00 90.25 107 LYS A N 1
ATOM 907 C CA . LYS A 1 107 ? -2.371 4.708 15.425 1.00 90.25 107 LYS A CA 1
ATOM 908 C C . LYS A 1 107 ? -3.494 3.670 15.340 1.00 90.25 107 LYS A C 1
ATOM 910 O O . LYS A 1 107 ? -3.882 3.114 16.358 1.00 90.25 107 LYS A O 1
ATOM 915 N N . LEU A 1 108 ? -3.999 3.407 14.134 1.00 91.31 108 LEU A N 1
ATOM 916 C CA . LEU A 1 108 ? -5.105 2.486 13.872 1.00 91.31 108 LEU A CA 1
ATOM 917 C C . LEU A 1 108 ? -4.637 1.050 13.591 1.00 91.31 108 LEU A C 1
ATOM 919 O O . LEU A 1 108 ? -5.409 0.120 13.803 1.00 91.31 108 LEU A O 1
ATOM 923 N N . TYR A 1 109 ? -3.388 0.833 13.158 1.00 90.25 109 TYR A N 1
ATOM 924 C CA . TYR A 1 109 ? -2.873 -0.514 12.871 1.00 90.25 109 TYR A CA 1
ATOM 925 C C . TYR A 1 109 ? -2.958 -1.496 14.055 1.00 90.25 109 TYR A C 1
ATOM 927 O O . TYR A 1 109 ? -3.380 -2.631 13.815 1.00 90.25 109 TYR A O 1
ATOM 935 N N . PRO A 1 110 ? -2.618 -1.123 15.309 1.00 92.19 110 PRO A N 1
ATOM 936 C CA . PRO A 1 110 ? -2.760 -2.031 16.449 1.00 92.19 110 PRO A CA 1
ATOM 937 C C . PRO A 1 110 ? -4.216 -2.456 16.671 1.00 92.19 110 PRO A C 1
ATOM 939 O O . PRO A 1 110 ? -4.490 -3.647 16.806 1.00 92.19 110 PRO A O 1
ATOM 942 N N . ILE A 1 111 ? -5.139 -1.493 16.598 1.00 91.00 111 ILE A N 1
ATOM 943 C CA . ILE A 1 111 ? -6.582 -1.691 16.795 1.00 91.00 111 ILE A CA 1
ATOM 944 C C . ILE A 1 111 ? -7.146 -2.587 15.688 1.00 91.00 111 ILE A C 1
ATOM 946 O O . ILE A 1 111 ? -7.844 -3.560 15.956 1.00 91.00 111 ILE A O 1
ATOM 950 N N . MET A 1 112 ? -6.776 -2.327 14.431 1.00 90.56 112 MET A N 1
ATOM 951 C CA . MET A 1 112 ? -7.159 -3.164 13.293 1.00 90.56 112 MET A CA 1
ATOM 952 C C . MET A 1 112 ? -6.641 -4.601 13.448 1.00 90.56 112 MET A C 1
ATOM 954 O O . MET A 1 112 ? -7.365 -5.554 13.164 1.00 90.56 112 MET A O 1
ATOM 958 N N . LYS A 1 113 ? -5.390 -4.780 13.894 1.00 90.69 113 LYS A N 1
ATOM 959 C CA . LYS A 1 113 ? -4.796 -6.109 14.109 1.00 90.69 113 LYS A CA 1
ATOM 960 C C . LYS A 1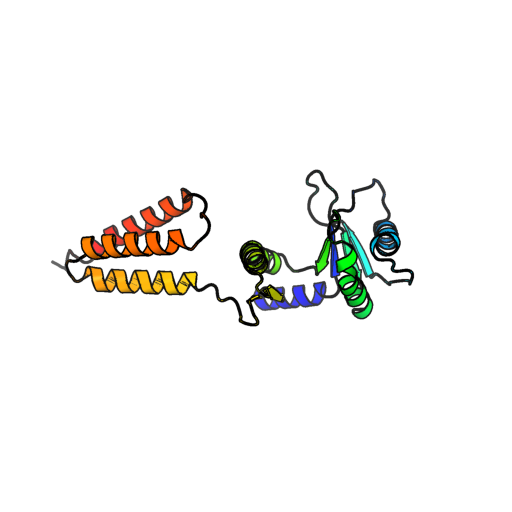 113 ? -5.502 -6.862 15.237 1.00 90.69 113 LYS A C 1
ATOM 962 O O . LYS A 1 113 ? -5.661 -8.074 15.153 1.00 90.69 113 LYS A O 1
ATOM 967 N N . GLU A 1 114 ? -5.909 -6.169 16.291 1.00 91.44 114 GLU A N 1
ATOM 968 C CA . GLU A 1 114 ? -6.711 -6.733 17.376 1.00 91.44 114 GLU A CA 1
ATOM 969 C C . GLU A 1 114 ? -8.114 -7.135 16.914 1.00 91.44 114 GLU A C 1
ATOM 971 O O . GLU A 1 114 ? -8.500 -8.284 17.109 1.00 91.44 114 GLU A O 1
ATOM 976 N N . ALA A 1 115 ? -8.820 -6.266 16.190 1.00 90.62 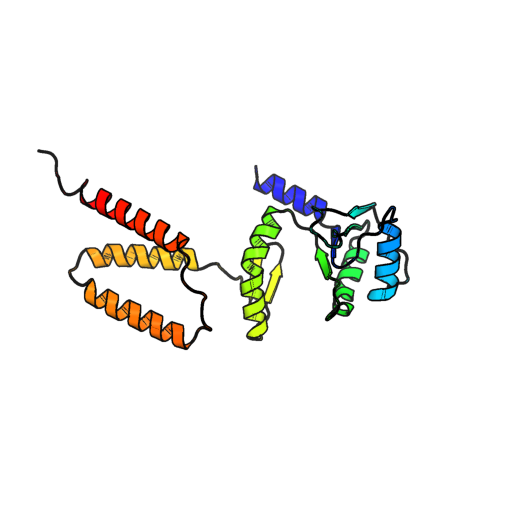115 ALA A N 1
ATOM 977 C CA . ALA A 1 115 ? -10.128 -6.584 15.620 1.00 90.62 115 ALA A CA 1
ATOM 978 C C . ALA A 1 115 ? -10.075 -7.829 14.713 1.00 90.62 115 ALA A C 1
ATOM 980 O O . ALA A 1 115 ? -10.885 -8.742 14.868 1.00 90.62 115 ALA A O 1
ATOM 981 N N . LYS A 1 116 ? -9.060 -7.928 13.840 1.00 90.31 116 LYS A N 1
ATOM 982 C CA . LYS A 1 116 ? -8.850 -9.115 12.990 1.00 90.31 116 LYS A CA 1
ATOM 983 C C . LYS A 1 116 ? -8.543 -10.382 13.794 1.00 90.31 116 LYS A C 1
ATOM 985 O O . LYS A 1 116 ? -9.011 -11.454 13.424 1.00 90.31 116 LYS A O 1
ATOM 990 N N . ARG A 1 117 ? -7.780 -10.279 14.893 1.00 92.75 117 ARG A N 1
ATOM 991 C CA . ARG A 1 117 ? -7.544 -11.412 15.814 1.00 92.75 117 ARG A CA 1
ATOM 992 C C . ARG A 1 117 ? -8.845 -11.890 16.458 1.00 92.75 117 ARG A C 1
ATOM 994 O O . ARG A 1 117 ? -9.051 -13.091 16.574 1.00 92.75 117 ARG A O 1
ATOM 1001 N N . ASN A 1 118 ? -9.746 -10.960 16.757 1.00 92.31 118 ASN A N 1
ATOM 1002 C CA . ASN A 1 118 ? -11.082 -11.235 17.285 1.00 92.31 118 ASN A CA 1
ATOM 1003 C C . ASN A 1 118 ? -12.097 -11.638 16.195 1.00 92.31 118 ASN A C 1
ATOM 1005 O O . ASN A 1 118 ? -13.298 -11.582 16.436 1.00 92.31 118 ASN A O 1
ATOM 1009 N N . ARG A 1 119 ? -11.630 -12.030 14.997 1.00 92.06 119 ARG A N 1
ATOM 1010 C CA . ARG A 1 119 ? -12.450 -12.448 13.843 1.00 92.06 119 ARG A CA 1
ATOM 1011 C C . ARG A 1 119 ? -13.465 -11.400 13.356 1.00 92.06 119 ARG A C 1
ATOM 1013 O O . ARG A 1 119 ? -14.411 -11.755 12.662 1.00 92.06 119 ARG A O 1
ATOM 1020 N N . LYS A 1 120 ? -13.247 -10.118 13.666 1.00 92.69 120 LYS A N 1
ATOM 1021 C CA . LYS A 1 120 ? -14.050 -9.000 13.153 1.00 92.69 120 LYS A CA 1
ATOM 1022 C C . LYS A 1 120 ? -13.580 -8.555 11.772 1.00 92.69 120 LYS A C 1
ATOM 1024 O O . LYS A 1 120 ? -12.390 -8.660 11.441 1.00 92.69 120 LYS A O 1
ATOM 1029 N N . ILE A 1 121 ? -14.493 -7.992 10.986 1.00 89.62 121 ILE A N 1
ATOM 1030 C CA . ILE A 1 121 ? -14.180 -7.433 9.668 1.00 89.62 121 ILE A CA 1
ATOM 1031 C C . ILE A 1 121 ? -13.622 -6.025 9.872 1.00 89.62 121 ILE A C 1
ATOM 1033 O O . ILE A 1 121 ? -14.363 -5.096 10.168 1.00 89.62 121 ILE A O 1
ATOM 1037 N N . ALA A 1 122 ? -12.306 -5.854 9.730 1.00 92.00 122 ALA A N 1
ATOM 1038 C CA . ALA A 1 122 ? -11.651 -4.561 9.928 1.00 92.00 122 ALA A CA 1
ATOM 1039 C C . ALA A 1 122 ? -10.990 -4.036 8.644 1.00 92.00 122 ALA A C 1
ATOM 1041 O O . ALA A 1 122 ? -10.028 -4.635 8.141 1.00 92.00 122 ALA A O 1
ATOM 1042 N N . THR A 1 123 ? -11.459 -2.877 8.174 1.00 89.88 123 THR A N 1
ATOM 1043 C CA . THR A 1 123 ? -11.045 -2.251 6.908 1.00 89.88 123 THR A CA 1
ATOM 1044 C C . THR A 1 123 ? -10.614 -0.806 7.130 1.00 89.88 123 THR A C 1
ATOM 1046 O O . THR A 1 123 ? -11.306 -0.025 7.776 1.00 89.88 123 THR A O 1
ATOM 1049 N N . LEU A 1 124 ? -9.460 -0.425 6.580 1.00 89.81 124 LEU A N 1
ATOM 1050 C CA . LEU A 1 124 ? -8.893 0.917 6.723 1.00 89.81 124 LEU A CA 1
ATOM 1051 C C . LEU A 1 124 ? -9.007 1.686 5.401 1.00 89.81 124 LEU A C 1
ATOM 1053 O O . LEU A 1 124 ? -8.275 1.403 4.451 1.00 89.81 124 LEU A O 1
ATOM 1057 N N . VAL A 1 125 ? -9.8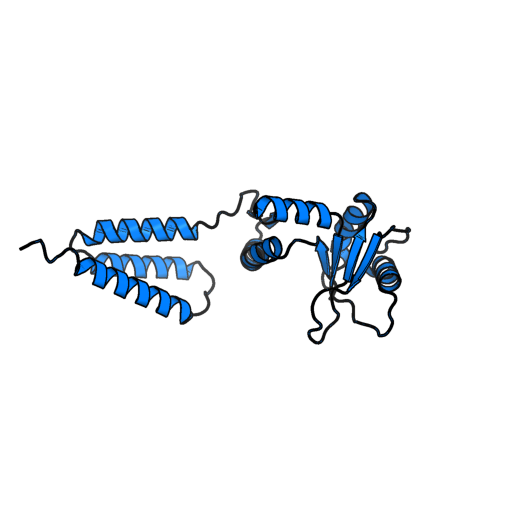89 2.683 5.354 1.00 87.50 125 VAL A N 1
ATOM 1058 C CA . VAL A 1 125 ? -10.148 3.510 4.167 1.00 87.50 125 VAL A CA 1
ATOM 1059 C C . VAL A 1 125 ? -9.586 4.910 4.401 1.00 87.50 125 VAL A C 1
ATOM 1061 O O . VAL A 1 125 ? -10.047 5.628 5.287 1.00 87.50 125 VAL A O 1
ATOM 1064 N N . ARG A 1 126 ? -8.588 5.312 3.599 1.00 84.50 126 ARG A N 1
ATOM 1065 C CA . ARG A 1 126 ? -7.784 6.536 3.804 1.00 84.50 126 ARG A CA 1
ATOM 1066 C C . ARG A 1 126 ? -7.189 6.585 5.218 1.00 84.50 126 ARG A C 1
ATOM 1068 O O . ARG A 1 126 ? -6.219 5.882 5.478 1.00 84.50 126 ARG A O 1
ATOM 1075 N N . ASP A 1 127 ? -7.760 7.361 6.129 1.00 86.19 127 ASP A N 1
ATOM 1076 C CA . ASP A 1 127 ? -7.356 7.507 7.531 1.00 86.19 127 ASP A CA 1
ATOM 1077 C C . ASP A 1 127 ? -8.421 7.038 8.535 1.00 86.19 127 ASP A C 1
ATOM 1079 O O . ASP A 1 127 ? -8.269 7.258 9.736 1.00 86.19 127 ASP A O 1
ATOM 1083 N N . ARG A 1 128 ? -9.485 6.377 8.067 1.00 88.88 128 ARG A N 1
ATOM 1084 C CA . ARG A 1 128 ? -10.607 5.916 8.893 1.00 88.88 128 ARG A CA 1
ATOM 1085 C C . ARG A 1 128 ? -10.656 4.396 8.954 1.00 88.88 128 ARG A C 1
ATOM 1087 O O . ARG A 1 128 ? -10.587 3.728 7.923 1.00 88.88 128 ARG A O 1
ATOM 1094 N N . LEU A 1 129 ? -10.762 3.860 10.167 1.00 90.56 129 LEU A N 1
ATOM 1095 C CA . LEU A 1 129 ? -10.915 2.429 10.416 1.00 90.56 129 LEU A CA 1
ATOM 1096 C C . LEU A 1 129 ? -12.402 2.104 10.549 1.00 90.56 129 LEU A C 1
ATOM 1098 O O . LEU A 1 129 ? -13.101 2.764 11.309 1.00 90.56 129 LEU A O 1
ATOM 1102 N N . PHE A 1 130 ? -12.857 1.084 9.837 1.00 89.62 130 PHE A N 1
ATOM 1103 C CA . PHE A 1 130 ? -14.185 0.504 9.970 1.00 89.62 130 PHE A CA 1
ATOM 1104 C C . PHE A 1 130 ? -14.048 -0.890 10.579 1.00 89.62 130 PHE A C 1
ATOM 1106 O O . PHE A 1 130 ? -13.176 -1.648 10.147 1.00 89.62 130 PHE A O 1
ATOM 1113 N N . ILE A 1 131 ? -14.863 -1.207 11.581 1.00 90.44 131 ILE A N 1
ATOM 1114 C CA . ILE A 1 131 ? -14.935 -2.520 12.230 1.00 90.44 131 ILE A CA 1
ATOM 1115 C C . ILE A 1 131 ? -16.386 -2.982 12.125 1.00 90.44 131 ILE A C 1
ATOM 1117 O O . ILE A 1 131 ? -17.275 -2.262 12.556 1.00 90.44 131 ILE A O 1
ATOM 1121 N N . ASP A 1 132 ? -16.616 -4.143 11.514 1.00 89.50 132 ASP A N 1
ATOM 1122 C CA . ASP A 1 132 ? -17.947 -4.704 11.249 1.00 89.50 132 ASP A CA 1
ATOM 1123 C C . ASP A 1 132 ? -18.874 -3.694 10.541 1.00 89.50 132 ASP A C 1
ATOM 1125 O O . ASP A 1 132 ? -20.046 -3.547 10.859 1.00 89.50 132 ASP A O 1
ATOM 1129 N N . ASN A 1 133 ? -18.306 -2.978 9.559 1.00 87.81 133 ASN A N 1
ATOM 1130 C CA . ASN A 1 133 ? -18.918 -1.884 8.788 1.00 87.81 133 ASN A CA 1
ATOM 1131 C C . ASN A 1 133 ? -19.247 -0.599 9.567 1.00 87.81 133 ASN A C 1
ATOM 1133 O O . ASN A 1 133 ? -19.705 0.371 8.963 1.00 87.81 133 ASN A O 1
ATOM 1137 N N . GLU A 1 134 ? -18.922 -0.519 10.855 1.00 87.44 134 GLU A N 1
ATOM 1138 C CA . GLU A 1 134 ? -19.090 0.696 11.649 1.00 87.44 134 GLU A CA 1
ATOM 1139 C C . GLU A 1 134 ? -17.797 1.505 11.728 1.00 87.44 134 GLU A C 1
ATOM 1141 O O . GLU A 1 134 ? -16.696 0.966 11.869 1.00 87.44 134 GLU A O 1
ATOM 1146 N N . LEU A 1 135 ? -17.915 2.833 11.639 1.00 88.44 135 LEU A N 1
ATOM 1147 C CA . LEU A 1 135 ? -16.769 3.725 11.783 1.00 88.44 135 LEU A CA 1
ATOM 1148 C C . LEU A 1 135 ? -16.233 3.646 13.215 1.00 88.44 135 LEU A C 1
ATOM 1150 O O . LEU A 1 135 ? -16.904 4.057 14.161 1.00 88.44 135 LEU A O 1
ATOM 1154 N N . TYR A 1 136 ? -14.982 3.217 13.365 1.00 85.69 136 TYR A N 1
ATOM 1155 C CA . TYR A 1 136 ? -14.292 3.253 14.645 1.00 85.69 136 TYR A CA 1
ATOM 1156 C C . TYR A 1 136 ? -14.083 4.709 15.076 1.00 85.69 136 TYR A C 1
ATOM 1158 O O . TYR A 1 136 ? -13.213 5.421 14.560 1.00 85.69 136 TYR A O 1
ATOM 1166 N N . GLN A 1 137 ? -14.882 5.157 16.041 1.00 78.12 137 GLN A N 1
ATOM 1167 C CA . GLN A 1 137 ? -14.685 6.436 16.703 1.00 78.12 137 GLN A CA 1
ATOM 1168 C C . GLN A 1 137 ? -13.730 6.248 17.878 1.00 78.12 137 GLN A C 1
ATOM 1170 O O . GLN A 1 137 ? -13.866 5.330 18.680 1.00 78.12 137 GLN A O 1
ATOM 1175 N N . ASN A 1 138 ? -12.743 7.132 18.005 1.00 64.12 138 ASN A N 1
ATOM 1176 C CA . ASN A 1 138 ? -11.851 7.122 19.158 1.00 64.12 138 ASN A CA 1
ATOM 1177 C C . ASN A 1 138 ? -12.595 7.716 20.371 1.00 64.12 138 ASN A C 1
ATOM 1179 O O . ASN A 1 138 ? -12.442 8.897 20.691 1.00 64.12 138 ASN A O 1
ATOM 1183 N N . VAL A 1 139 ? -13.439 6.900 21.013 1.00 55.06 139 VAL A N 1
ATOM 1184 C CA . VAL A 1 139 ? -14.346 7.306 22.109 1.00 55.06 139 VAL A CA 1
ATOM 1185 C C . VAL A 1 139 ? -13.581 7.762 23.363 1.00 55.06 139 VAL A C 1
ATOM 1187 O O . VAL A 1 139 ? -14.134 8.434 24.234 1.00 55.06 139 VAL A O 1
ATOM 1190 N N . THR A 1 140 ? -12.270 7.502 23.424 1.00 53.75 140 THR A N 1
ATOM 1191 C CA . THR A 1 140 ? -11.390 7.848 24.550 1.00 53.75 140 THR A CA 1
ATOM 1192 C C . THR A 1 140 ? -11.525 9.311 24.984 1.00 53.75 140 THR A C 1
ATOM 1194 O O . THR A 1 140 ? -11.487 9.606 26.175 1.00 53.75 140 THR A O 1
ATOM 1197 N N . ARG A 1 141 ? -11.734 10.255 24.055 1.00 48.16 141 ARG A N 1
ATOM 1198 C CA . ARG A 1 141 ? -11.809 11.688 24.397 1.00 48.16 141 ARG A CA 1
ATOM 1199 C C . ARG A 1 141 ? -13.100 12.067 25.136 1.00 48.16 141 ARG A C 1
ATOM 1201 O O . ARG A 1 141 ? -13.042 12.872 26.060 1.00 48.16 141 ARG A O 1
ATOM 1208 N N . TYR A 1 142 ? -14.225 11.453 24.773 1.00 48.59 142 TYR A N 1
ATOM 1209 C CA . TYR A 1 142 ? -15.533 11.717 25.381 1.00 48.59 142 TYR A CA 1
ATOM 1210 C C . TYR A 1 142 ? -15.678 11.033 26.731 1.00 48.59 142 TYR A C 1
ATOM 1212 O O . TYR A 1 142 ? -16.118 11.662 27.683 1.00 48.59 142 TYR A O 1
ATOM 1220 N N . ILE A 1 143 ? -15.213 9.789 26.839 1.00 57.84 143 ILE A N 1
ATOM 1221 C CA . ILE A 1 143 ? -15.224 9.040 28.097 1.00 57.84 143 ILE A CA 1
ATOM 1222 C C . ILE A 1 143 ? -14.380 9.767 29.152 1.00 57.84 143 ILE A C 1
ATOM 1224 O O . ILE A 1 143 ? -14.853 10.012 30.257 1.00 57.84 143 ILE A O 1
ATOM 1228 N N . THR A 1 144 ? -13.174 10.225 28.792 1.00 56.97 144 THR A N 1
ATOM 1229 C CA . THR A 1 144 ? -12.327 10.990 29.725 1.00 56.97 144 THR A CA 1
ATOM 1230 C C . THR A 1 144 ? -12.973 12.322 30.125 1.00 56.97 144 THR A C 1
ATOM 1232 O O . THR A 1 144 ? -12.904 12.695 31.291 1.00 56.97 144 THR A O 1
ATOM 1235 N N . MET A 1 145 ? -13.633 13.032 29.197 1.00 55.34 145 MET A N 1
ATOM 1236 C CA . MET A 1 145 ? -14.377 14.256 29.528 1.00 55.34 145 MET A CA 1
ATOM 1237 C C . MET A 1 145 ? -15.567 13.975 30.446 1.00 55.34 145 MET A C 1
ATOM 1239 O O . MET A 1 145 ? -15.719 14.674 31.440 1.00 55.34 145 MET A O 1
ATOM 1243 N N . ILE A 1 146 ? -16.375 12.950 30.167 1.00 58.53 146 ILE A N 1
ATOM 1244 C CA . ILE A 1 146 ? -17.513 12.557 31.008 1.00 58.53 146 ILE A CA 1
ATOM 1245 C C . ILE A 1 146 ? -17.019 12.189 32.409 1.00 58.53 146 ILE A C 1
ATOM 1247 O O . ILE A 1 146 ? -17.578 12.682 33.382 1.00 58.53 146 ILE A O 1
ATOM 1251 N N . PHE A 1 147 ? -15.920 11.439 32.534 1.00 58.50 147 PHE A N 1
ATOM 1252 C CA . PHE A 1 147 ? -15.307 11.145 33.831 1.00 58.50 147 PHE A CA 1
ATOM 1253 C C . PHE A 1 147 ? -14.787 12.391 34.549 1.00 58.50 147 PHE A C 1
ATOM 1255 O O . PHE A 1 147 ? -15.013 12.512 35.745 1.00 58.50 147 PHE A O 1
ATOM 1262 N N . TYR A 1 148 ? -14.147 13.337 33.853 1.00 58.97 148 TYR A N 1
ATOM 1263 C CA . TYR A 1 148 ? -13.744 14.616 34.455 1.00 58.97 148 TYR A CA 1
ATOM 1264 C C . TYR A 1 148 ? -14.953 15.426 34.928 1.00 58.97 148 TYR A C 1
ATOM 1266 O O . TYR A 1 148 ? -14.932 15.986 36.017 1.00 58.97 148 TYR A O 1
ATOM 1274 N N . THR A 1 149 ? -16.025 15.455 34.138 1.00 59.59 149 THR A N 1
ATOM 1275 C CA . THR A 1 149 ? -17.239 16.219 34.452 1.00 59.59 149 THR A CA 1
ATOM 1276 C C . THR A 1 149 ? -17.994 15.583 35.621 1.00 59.59 149 THR A C 1
ATOM 1278 O O . THR A 1 149 ? -18.381 16.279 36.554 1.00 59.59 149 THR A O 1
ATOM 1281 N N . LEU A 1 150 ? -18.132 14.253 35.628 1.00 55.94 150 LEU A N 1
ATOM 1282 C CA . LEU A 1 150 ? -18.702 13.496 36.742 1.00 55.94 150 LEU A CA 1
ATOM 1283 C C . LEU A 1 150 ? -17.831 13.605 37.996 1.00 55.94 150 LEU A C 1
ATOM 1285 O O . LEU A 1 150 ? -18.378 13.796 39.073 1.00 55.94 150 LEU A O 1
ATOM 1289 N N . ALA A 1 151 ? -16.501 13.566 37.874 1.00 57.12 151 ALA A N 1
ATOM 1290 C CA . ALA A 1 151 ? -15.592 13.780 38.997 1.00 57.12 151 ALA A CA 1
ATOM 1291 C C . ALA A 1 151 ? -15.748 15.188 39.589 1.00 57.12 151 ALA A C 1
ATOM 1293 O O . ALA A 1 151 ? -15.813 15.300 40.805 1.00 57.12 151 ALA A O 1
ATOM 1294 N N . ILE A 1 152 ? -15.890 16.236 38.765 1.00 59.34 152 ILE A N 1
ATOM 1295 C CA . ILE A 1 152 ? -16.155 17.617 39.215 1.00 59.34 152 ILE A CA 1
ATOM 1296 C C . ILE A 1 152 ? -17.518 17.726 39.922 1.00 59.34 152 ILE A C 1
ATOM 1298 O O . ILE A 1 152 ? -17.620 18.378 40.960 1.00 59.34 152 ILE A O 1
ATOM 1302 N N . ILE A 1 153 ? -18.559 17.068 39.400 1.00 54.38 153 ILE A N 1
ATOM 1303 C CA . ILE A 1 153 ? -19.898 17.046 40.015 1.00 54.38 153 ILE A CA 1
ATOM 1304 C C . ILE A 1 153 ? -19.876 16.286 41.354 1.00 54.38 153 ILE A C 1
ATOM 1306 O O . ILE A 1 153 ? -20.440 16.763 42.338 1.00 54.38 153 ILE A O 1
ATOM 1310 N N . TYR A 1 154 ? -19.193 15.139 41.422 1.00 43.91 154 TYR A N 1
ATOM 1311 C CA . TYR A 1 154 ? -19.054 14.338 42.644 1.00 43.91 154 TYR A CA 1
ATOM 1312 C C . TYR A 1 154 ? -18.107 14.972 43.678 1.00 43.91 154 TYR A C 1
ATOM 1314 O O . TYR A 1 154 ? -18.304 14.767 44.874 1.00 43.91 154 TYR A O 1
ATOM 1322 N N . PHE A 1 155 ? -17.143 15.805 43.262 1.00 48.22 155 PHE A N 1
ATOM 1323 C CA . PHE A 1 155 ? -16.258 16.552 44.170 1.00 48.22 155 PHE A CA 1
ATOM 1324 C C . PHE A 1 155 ? -17.026 17.530 45.075 1.00 48.22 155 PHE A C 1
ATOM 1326 O O . PHE A 1 155 ? -16.538 17.897 46.139 1.00 48.22 155 PHE A O 1
ATOM 1333 N N . LYS A 1 156 ? -18.256 17.917 44.698 1.00 50.91 156 LYS A N 1
ATOM 1334 C CA . LYS A 1 156 ? -19.140 18.746 45.530 1.00 50.91 156 LYS A CA 1
ATOM 1335 C C . LYS A 1 156 ? -19.887 17.987 46.640 1.00 50.91 156 LYS A C 1
ATOM 1337 O O . LYS A 1 156 ? -20.603 18.636 47.398 1.00 50.91 156 LYS A O 1
ATOM 1342 N N . ARG A 1 157 ? -19.757 16.659 46.774 1.00 47.12 157 ARG A N 1
ATOM 1343 C CA . ARG A 1 157 ? -20.425 15.884 47.844 1.00 47.12 157 ARG A CA 1
ATOM 1344 C C . ARG A 1 157 ? -19.594 14.683 48.320 1.00 47.12 157 ARG A C 1
ATOM 1346 O O . ARG A 1 157 ? -19.705 13.601 47.758 1.00 47.12 157 ARG A O 1
ATOM 1353 N N . GLU A 1 158 ? -18.802 14.890 49.374 1.00 52.03 158 GLU A N 1
ATOM 1354 C CA . GLU A 1 158 ? -18.409 13.948 50.456 1.00 52.03 158 GLU A CA 1
ATOM 1355 C C . GLU A 1 158 ? -18.213 12.432 50.176 1.00 52.03 158 GLU A C 1
ATOM 1357 O O . GLU A 1 158 ? -18.362 11.621 51.081 1.00 52.03 158 GLU A O 1
ATOM 1362 N N . ASN A 1 159 ? -17.881 11.972 48.965 1.00 52.78 159 ASN A N 1
ATOM 1363 C CA . ASN A 1 159 ? -17.833 10.523 48.678 1.00 52.78 159 ASN A CA 1
ATOM 1364 C C . ASN A 1 159 ? -16.671 10.088 47.765 1.00 52.78 159 ASN A C 1
ATOM 1366 O O . ASN A 1 159 ? -16.816 9.182 46.940 1.00 52.78 159 ASN A O 1
ATOM 1370 N N . TYR A 1 160 ? -15.492 10.697 47.926 1.00 50.44 160 TYR A N 1
ATOM 1371 C CA . TYR A 1 160 ? -14.288 10.345 47.159 1.00 50.44 160 TYR A CA 1
ATOM 1372 C C . TYR A 1 160 ? -13.868 8.875 47.344 1.00 50.44 160 TYR A C 1
ATOM 1374 O O . TYR A 1 160 ? -13.598 8.179 46.363 1.00 50.44 160 TYR A O 1
ATOM 1382 N N . ASP A 1 161 ? -13.881 8.366 48.577 1.00 52.53 161 ASP A N 1
ATOM 1383 C CA . ASP A 1 161 ? -13.407 7.007 48.871 1.00 52.53 161 ASP A CA 1
ATOM 1384 C C . ASP A 1 161 ? -14.323 5.917 48.303 1.00 52.53 161 ASP A C 1
ATOM 1386 O O . ASP A 1 161 ? -13.854 4.882 47.826 1.00 52.53 161 ASP A O 1
ATOM 1390 N N . ARG A 1 162 ? -15.631 6.186 48.241 1.00 51.94 162 ARG A N 1
ATOM 1391 C CA . ARG A 1 162 ? -16.624 5.270 47.664 1.00 51.94 162 ARG A CA 1
ATOM 1392 C C . ARG A 1 162 ? -16.523 5.199 46.140 1.00 51.94 162 ARG A C 1
ATOM 1394 O O . ARG A 1 162 ? -16.645 4.121 45.561 1.00 51.94 162 ARG A O 1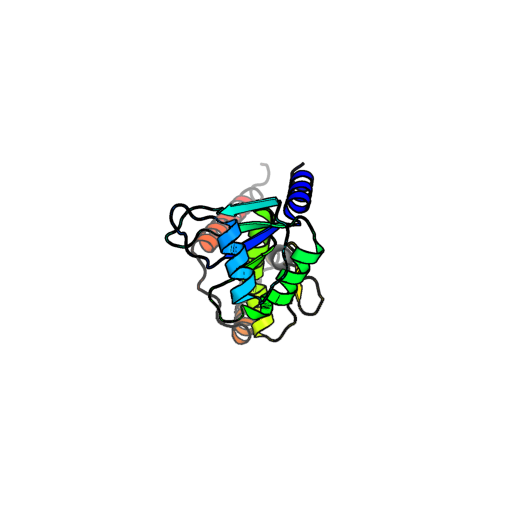
ATOM 1401 N N . PHE A 1 163 ? -16.255 6.335 45.491 1.00 49.69 163 PHE A N 1
ATOM 1402 C CA . PHE A 1 163 ? -15.980 6.380 44.053 1.00 49.69 163 PHE A CA 1
ATOM 1403 C C . PHE A 1 163 ? -14.672 5.662 43.712 1.00 49.69 163 PHE A C 1
ATOM 1405 O O . PHE A 1 163 ? -14.623 4.910 42.742 1.00 49.69 163 PHE A O 1
ATOM 1412 N N . LYS A 1 164 ? -13.627 5.852 44.527 1.00 49.00 164 LYS A N 1
ATOM 1413 C CA . LYS A 1 164 ? -12.335 5.182 44.366 1.00 49.00 164 LYS A CA 1
ATOM 1414 C C . LYS A 1 164 ? -12.499 3.658 44.397 1.00 49.00 164 LYS A C 1
ATOM 1416 O O . LYS A 1 164 ? -12.030 2.987 43.482 1.00 49.00 164 LYS A O 1
ATOM 1421 N N . ASP A 1 165 ? -13.231 3.128 45.376 1.00 52.44 165 ASP A N 1
ATOM 1422 C CA . ASP A 1 165 ? -13.541 1.694 45.485 1.00 52.44 165 ASP A CA 1
ATOM 1423 C C . ASP A 1 165 ? -14.353 1.170 44.281 1.00 52.44 165 ASP A C 1
ATOM 1425 O O . ASP A 1 165 ? -13.995 0.153 43.687 1.00 52.44 165 ASP A O 1
ATOM 1429 N N . TYR A 1 166 ? -15.383 1.901 43.836 1.00 51.19 166 TYR A N 1
ATOM 1430 C CA . TYR A 1 166 ? -16.188 1.521 42.665 1.00 51.19 166 TYR A CA 1
ATOM 1431 C C . TYR A 1 166 ? -15.386 1.559 41.351 1.00 51.19 166 TYR A C 1
ATOM 1433 O O . TYR A 1 166 ? -15.490 0.651 40.527 1.00 51.19 166 TYR A O 1
ATOM 1441 N N . TYR A 1 167 ? -14.539 2.577 41.169 1.00 46.31 167 TYR A N 1
ATOM 1442 C CA . TYR A 1 167 ? -13.656 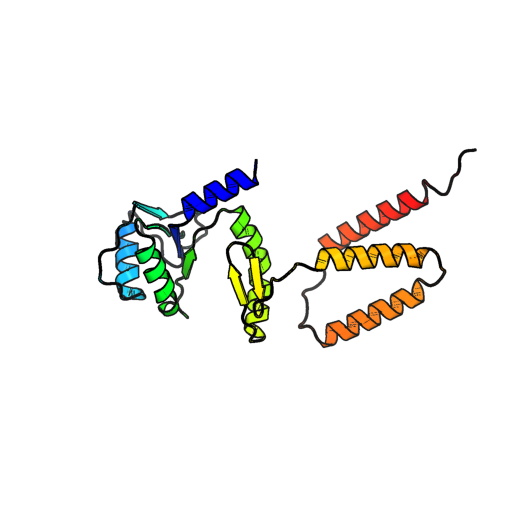2.726 40.011 1.00 46.31 167 TYR A CA 1
ATOM 1443 C C . TYR A 1 167 ? -12.620 1.599 39.945 1.00 46.31 167 TYR A C 1
ATOM 1445 O O . TYR A 1 167 ? -12.458 0.982 38.893 1.00 46.31 167 TYR A O 1
ATOM 1453 N N . TYR A 1 168 ? -11.944 1.276 41.054 1.00 51.59 168 TYR A N 1
ATOM 1454 C CA . TYR A 1 168 ? -10.965 0.185 41.065 1.00 51.59 168 TYR A CA 1
ATOM 1455 C C . TYR A 1 168 ? -11.626 -1.189 40.882 1.00 51.59 168 TYR A C 1
ATOM 1457 O O . TYR A 1 168 ? -11.078 -2.006 40.142 1.00 51.59 168 TYR A O 1
ATOM 1465 N N . LYS A 1 169 ? -12.834 -1.407 41.422 1.00 52.00 169 LYS A N 1
ATOM 1466 C CA . LYS A 1 169 ? -13.629 -2.625 41.176 1.00 52.00 169 LYS A CA 1
ATOM 1467 C C . LYS A 1 169 ? -14.105 -2.748 39.725 1.00 52.00 169 LYS A C 1
ATOM 1469 O O . LYS A 1 169 ? -14.027 -3.833 39.153 1.00 52.00 169 LYS A O 1
ATOM 1474 N N . GLY A 1 170 ? -14.546 -1.652 39.104 1.00 45.56 170 GLY A N 1
ATOM 1475 C CA . GLY A 1 170 ? -14.949 -1.624 37.692 1.00 45.56 170 GLY A CA 1
ATOM 1476 C C . GLY A 1 170 ? -13.775 -1.851 36.736 1.00 45.56 170 GLY A C 1
ATOM 1477 O O . GLY A 1 170 ? -13.865 -2.662 35.817 1.00 45.56 170 GLY A O 1
ATOM 1478 N N . VAL A 1 171 ? -12.630 -1.219 37.009 1.00 46.31 171 VAL A N 1
ATOM 1479 C CA . VAL A 1 171 ? -11.389 -1.416 36.242 1.00 46.31 171 VAL A CA 1
ATOM 1480 C C . VAL A 1 171 ? -10.827 -2.831 36.430 1.00 46.31 171 VAL A C 1
ATOM 1482 O O . VAL A 1 171 ? -10.263 -3.385 35.490 1.00 46.31 171 VAL A O 1
ATOM 1485 N N . GLU A 1 172 ? -10.967 -3.455 37.604 1.00 39.91 172 GLU A N 1
ATOM 1486 C CA . GLU A 1 172 ? -10.610 -4.870 37.804 1.00 39.91 172 GLU A CA 1
ATOM 1487 C C . GLU A 1 172 ? -11.558 -5.839 37.085 1.00 39.91 172 GLU A C 1
ATOM 1489 O O . GLU A 1 172 ? -11.099 -6.857 36.560 1.00 39.91 172 GLU A O 1
ATOM 1494 N N . ALA A 1 173 ? -12.851 -5.516 37.006 1.00 38.19 173 ALA A N 1
ATOM 1495 C CA . ALA A 1 173 ? -13.826 -6.289 36.242 1.00 38.19 173 ALA A CA 1
ATOM 1496 C C . ALA A 1 173 ? -13.563 -6.210 34.724 1.00 38.19 173 ALA A C 1
ATOM 1498 O O . ALA A 1 173 ? -13.554 -7.244 34.057 1.00 38.19 173 ALA A O 1
ATOM 1499 N N . GLU A 1 174 ? -13.239 -5.028 34.186 1.00 39.53 174 GLU A N 1
ATOM 1500 C CA . GLU A 1 174 ? -12.833 -4.866 32.778 1.00 39.53 174 GLU A CA 1
ATOM 1501 C C . GLU A 1 174 ? -11.444 -5.464 32.487 1.00 39.53 174 GLU A C 1
ATOM 1503 O O . GLU A 1 174 ? -11.231 -6.045 31.421 1.00 39.53 174 GLU A O 1
ATOM 1508 N N . LYS A 1 175 ? -10.502 -5.426 33.442 1.00 37.25 175 LYS A N 1
ATOM 1509 C CA . LYS A 1 175 ? -9.200 -6.117 33.326 1.00 37.25 175 LYS A CA 1
ATOM 1510 C C . LYS A 1 175 ? -9.321 -7.641 33.253 1.00 37.25 175 LYS A C 1
ATOM 1512 O O . LYS A 1 175 ? -8.415 -8.271 32.717 1.00 37.25 175 LYS A O 1
ATOM 1517 N N . LYS A 1 176 ? -10.403 -8.242 33.765 1.00 39.28 176 LYS A N 1
ATOM 1518 C CA . LYS A 1 176 ? -10.676 -9.683 33.606 1.00 39.28 176 LYS A CA 1
ATOM 1519 C C . LYS A 1 176 ? -11.189 -10.050 32.204 1.00 39.28 176 LYS A C 1
ATOM 1521 O O . LYS A 1 176 ? -11.153 -11.226 31.858 1.00 39.28 176 LYS A O 1
ATOM 1526 N N . GLN A 1 177 ? -11.629 -9.076 31.399 1.00 35.09 177 GLN A N 1
ATOM 1527 C CA . GLN A 1 177 ? -12.132 -9.286 30.031 1.00 35.09 177 GLN A CA 1
ATOM 1528 C C . GLN A 1 177 ? -11.250 -8.686 28.919 1.00 35.09 177 GLN A C 1
ATOM 1530 O O . GLN A 1 177 ? -11.454 -9.023 27.754 1.00 35.09 177 GLN A O 1
ATOM 1535 N N . LEU A 1 178 ? -10.243 -7.865 29.237 1.00 34.88 178 LEU A N 1
ATOM 1536 C CA . LEU A 1 178 ? -9.247 -7.381 28.271 1.00 34.88 178 LEU A CA 1
ATOM 1537 C C . LEU A 1 178 ? -7.905 -8.130 28.397 1.00 34.88 178 LEU A C 1
ATOM 1539 O O . LEU A 1 178 ? -7.418 -8.327 29.511 1.00 34.88 178 LEU A O 1
ATOM 1543 N N . PRO A 1 179 ? -7.233 -8.481 27.282 1.00 27.88 179 PRO A N 1
ATOM 1544 C CA . PRO A 1 179 ? -5.869 -8.995 27.336 1.00 27.88 179 PRO A CA 1
ATOM 1545 C C . PRO A 1 179 ? -4.915 -7.934 27.911 1.00 27.88 179 PRO A C 1
ATOM 1547 O O . PRO A 1 179 ? -5.042 -6.741 27.638 1.00 27.88 179 PRO A O 1
ATOM 1550 N N . SER A 1 180 ? -3.951 -8.387 28.717 1.00 31.36 180 SER A N 1
ATOM 1551 C CA . SER A 1 180 ? -3.021 -7.573 29.512 1.00 31.36 180 SER A CA 1
ATOM 1552 C C . SER A 1 180 ? -2.458 -6.347 28.770 1.00 31.36 180 SER A C 1
ATOM 1554 O O . SER A 1 180 ? -1.659 -6.483 27.839 1.00 31.36 180 SER A O 1
ATOM 1556 N N . LEU A 1 181 ? -2.829 -5.145 29.219 1.00 37.16 181 LEU A N 1
ATOM 1557 C CA . LEU A 1 181 ? -2.251 -3.879 28.756 1.00 37.16 181 LEU A CA 1
ATOM 1558 C C . LEU A 1 181 ? -0.823 -3.696 29.317 1.00 37.16 181 LEU A C 1
ATOM 1560 O O . LEU A 1 181 ? -0.598 -3.989 30.495 1.00 37.16 181 LEU A O 1
ATOM 1564 N N . PRO A 1 182 ? 0.145 -3.186 28.529 1.00 32.53 182 PRO A N 1
ATOM 1565 C CA . PRO A 1 182 ? 1.502 -2.937 29.008 1.00 32.53 182 PRO A CA 1
ATOM 1566 C C . PRO A 1 182 ? 1.536 -1.794 30.034 1.00 32.53 182 PRO A C 1
ATOM 1568 O O . PRO A 1 182 ? 0.754 -0.845 29.970 1.00 32.53 182 PRO A O 1
ATOM 1571 N N . ALA A 1 183 ? 2.452 -1.917 30.998 1.00 35.09 183 ALA A N 1
ATOM 1572 C CA . ALA A 1 183 ? 2.559 -1.077 32.185 1.00 35.09 183 ALA A CA 1
ATOM 1573 C C . ALA A 1 183 ? 2.586 0.434 31.877 1.00 35.09 183 ALA A C 1
ATOM 1575 O O . ALA A 1 183 ? 3.300 0.903 30.994 1.00 35.09 183 ALA A O 1
ATOM 1576 N N . TRP A 1 184 ? 1.816 1.189 32.663 1.00 34.44 184 TRP A N 1
ATOM 1577 C CA . TRP A 1 184 ? 1.672 2.644 32.613 1.00 34.44 184 TRP A CA 1
ATOM 1578 C C . TRP A 1 184 ? 3.022 3.387 32.566 1.00 34.44 184 TRP A C 1
ATOM 1580 O O . TRP A 1 184 ? 3.699 3.527 33.586 1.00 34.44 184 TRP A O 1
ATOM 1590 N N . ASP A 1 185 ? 3.369 3.915 31.391 1.00 37.75 185 ASP A N 1
ATOM 1591 C CA . ASP A 1 185 ? 4.539 4.764 31.134 1.00 37.75 185 ASP A CA 1
ATOM 1592 C C . ASP A 1 185 ? 4.505 6.064 31.972 1.00 37.75 185 ASP A C 1
ATOM 1594 O O . ASP A 1 185 ? 3.491 6.766 32.071 1.00 37.75 185 ASP A O 1
ATOM 1598 N N . THR A 1 186 ? 5.661 6.384 32.555 1.00 35.59 186 THR A N 1
ATOM 1599 C CA . THR A 1 186 ? 6.085 7.619 33.234 1.00 35.59 186 THR A CA 1
ATOM 1600 C C . THR A 1 186 ? 5.559 8.931 32.619 1.00 35.59 186 THR A C 1
ATOM 1602 O O . THR A 1 186 ? 5.281 9.881 33.361 1.00 35.59 186 THR A O 1
ATOM 1605 N N . TYR A 1 187 ? 5.355 9.001 31.301 1.00 33.88 187 TYR A N 1
ATOM 1606 C CA . TYR A 1 187 ? 4.734 10.126 30.591 1.00 33.88 187 TYR A CA 1
ATOM 1607 C C . TYR A 1 187 ? 3.311 10.415 31.096 1.00 33.88 187 TYR A C 1
ATOM 1609 O O . TYR A 1 187 ? 2.949 11.566 31.363 1.00 33.88 187 TYR A O 1
ATOM 1617 N N . SER A 1 188 ? 2.534 9.359 31.338 1.00 43.12 188 SER A N 1
ATOM 1618 C CA . SER A 1 188 ? 1.176 9.450 31.880 1.00 43.12 188 SER A CA 1
ATOM 1619 C C . SER A 1 188 ? 1.184 9.926 33.336 1.00 43.12 188 SER A C 1
ATOM 1621 O O . SER A 1 188 ? 0.323 10.714 33.730 1.00 43.12 188 SER A O 1
ATOM 1623 N N . ARG A 1 189 ? 2.213 9.558 34.119 1.00 38.19 189 ARG A N 1
ATOM 1624 C CA . ARG A 1 189 ? 2.395 10.036 35.506 1.00 38.19 189 ARG A CA 1
ATOM 1625 C C . ARG A 1 189 ? 2.751 11.520 35.570 1.00 38.19 189 ARG A C 1
ATOM 1627 O O . ARG A 1 189 ? 2.220 12.231 36.420 1.00 38.19 189 ARG A O 1
ATOM 1634 N N . LYS A 1 190 ? 3.617 12.010 34.674 1.00 37.97 190 LYS A N 1
ATOM 1635 C CA . LYS A 1 190 ? 3.949 13.445 34.593 1.00 37.97 190 LYS A CA 1
ATOM 1636 C C . LYS A 1 190 ? 2.730 14.282 34.212 1.00 37.97 190 LYS A C 1
ATOM 1638 O O . LYS A 1 190 ? 2.505 15.325 34.819 1.00 37.97 190 LYS A O 1
ATOM 1643 N N . LYS A 1 191 ? 1.921 13.805 33.261 1.00 41.41 191 LYS A N 1
ATOM 1644 C CA . LYS A 1 191 ? 0.705 14.503 32.823 1.00 41.41 191 LYS A CA 1
ATOM 1645 C C . LYS A 1 191 ? -0.374 14.527 33.909 1.00 41.41 191 LYS A C 1
ATOM 1647 O O . LYS A 1 191 ? -0.982 15.571 34.115 1.00 41.41 191 LYS A O 1
ATOM 1652 N N . ALA A 1 192 ? -0.537 13.427 34.647 1.00 41.19 192 ALA A N 1
ATOM 1653 C CA . ALA A 1 192 ? -1.421 13.367 35.810 1.00 41.19 192 ALA A CA 1
ATOM 1654 C C . ALA A 1 192 ? -0.958 14.309 36.938 1.00 41.19 192 ALA A C 1
ATOM 1656 O O . ALA A 1 192 ? -1.759 15.085 37.445 1.00 41.19 192 ALA A O 1
ATOM 1657 N N . ARG A 1 193 ? 0.343 14.329 37.268 1.00 40.72 193 ARG A N 1
ATOM 1658 C CA . ARG A 1 193 ? 0.910 15.247 38.279 1.00 40.72 193 ARG A CA 1
ATOM 1659 C C . ARG A 1 193 ? 0.760 16.721 37.907 1.00 40.72 193 ARG A C 1
ATOM 1661 O O . ARG A 1 193 ? 0.482 17.538 38.776 1.00 40.72 193 ARG A O 1
ATOM 1668 N N . LEU A 1 194 ? 0.934 17.062 36.630 1.00 40.91 194 LEU A N 1
ATOM 1669 C CA . LEU A 1 194 ? 0.743 18.431 36.149 1.00 40.91 194 LEU A CA 1
ATOM 1670 C C . LEU A 1 194 ? -0.727 18.863 36.261 1.00 40.91 194 LEU A C 1
ATOM 1672 O O . LEU A 1 194 ? -1.000 20.004 36.610 1.00 40.91 194 LEU A O 1
ATOM 1676 N N . HIS A 1 195 ? -1.665 17.945 36.006 1.00 43.25 195 HIS A N 1
ATOM 1677 C CA . HIS A 1 195 ? -3.096 18.204 36.163 1.00 43.25 195 HIS A CA 1
ATOM 1678 C C . HIS A 1 195 ? -3.510 18.346 37.631 1.00 43.25 195 HIS A C 1
ATOM 1680 O O . HIS A 1 195 ? -4.290 19.234 37.941 1.00 43.25 195 HIS A O 1
ATOM 1686 N N . ILE A 1 196 ? -2.935 17.546 38.536 1.00 47.44 196 ILE A N 1
ATOM 1687 C CA . ILE A 1 196 ? -3.161 17.673 39.985 1.00 47.44 196 ILE A CA 1
ATOM 1688 C C . ILE A 1 196 ? -2.668 19.039 40.489 1.00 47.44 196 ILE A C 1
ATOM 1690 O O . ILE A 1 196 ? -3.445 19.760 41.100 1.00 47.44 196 ILE A O 1
ATOM 1694 N N . LYS A 1 197 ? -1.454 19.469 40.111 1.00 43.56 197 LYS A N 1
ATOM 1695 C CA . LYS A 1 197 ? -0.946 20.816 40.447 1.00 43.56 197 LYS A CA 1
ATOM 1696 C C . LYS A 1 197 ? -1.803 21.955 39.886 1.00 43.56 197 LYS A C 1
ATOM 1698 O O . LYS A 1 197 ? -1.924 23.003 40.513 1.00 43.56 197 LYS A O 1
ATOM 1703 N N . LEU A 1 198 ? -2.364 21.777 38.688 1.00 44.50 198 LEU A N 1
ATOM 1704 C CA . LEU A 1 198 ? -3.259 22.764 38.077 1.00 44.50 198 LEU A CA 1
ATOM 1705 C C . LEU A 1 198 ? -4.596 22.860 38.815 1.00 44.50 198 LEU A C 1
ATOM 1707 O O . LEU A 1 198 ? -5.146 23.952 38.873 1.00 44.50 198 LEU A O 1
ATOM 1711 N N . LEU A 1 199 ? -5.089 21.749 39.368 1.00 42.94 199 LEU A N 1
ATOM 1712 C CA . LEU A 1 199 ? -6.317 21.690 40.162 1.00 42.94 199 LEU A CA 1
ATOM 1713 C C . LEU A 1 199 ? -6.106 22.241 41.582 1.00 42.94 199 LEU A C 1
ATOM 1715 O O . LEU A 1 199 ? -6.948 22.998 42.055 1.00 42.94 199 LEU A O 1
ATOM 1719 N N . GLU A 1 200 ? -4.964 21.958 42.215 1.00 46.44 200 GLU A N 1
ATOM 1720 C CA . GLU A 1 200 ? -4.561 22.549 43.505 1.00 46.44 200 GLU A CA 1
ATOM 1721 C C . GLU A 1 200 ? -4.442 24.080 43.389 1.00 46.44 200 GLU A C 1
ATOM 1723 O O . GLU A 1 200 ? -5.104 24.814 44.115 1.00 46.44 200 GLU A O 1
ATOM 1728 N N . GLY A 1 201 ? -3.749 24.584 42.359 1.00 41.59 201 GLY A N 1
ATOM 1729 C CA . GLY A 1 201 ? -3.657 26.027 42.090 1.00 41.59 201 GLY A CA 1
ATOM 1730 C C . GLY A 1 201 ? -4.937 26.685 41.541 1.00 41.59 201 GLY A C 1
ATOM 1731 O O . GLY A 1 201 ? -4.957 27.903 41.320 1.00 41.59 201 GLY A O 1
ATOM 1732 N N . PHE A 1 202 ? -5.986 25.903 41.260 1.00 37.56 202 PHE A N 1
ATOM 1733 C CA . PHE A 1 202 ? -7.334 26.400 40.948 1.00 37.56 202 PHE A CA 1
ATOM 1734 C C . PHE A 1 202 ? -8.197 26.493 42.212 1.00 37.56 202 PHE A C 1
ATOM 1736 O O . PHE A 1 202 ? -9.014 27.403 42.310 1.00 37.56 202 PHE A O 1
ATOM 1743 N N . SER A 1 203 ? -7.985 25.593 43.179 1.00 42.00 203 SER A N 1
ATOM 1744 C CA . SER A 1 203 ? -8.616 25.625 44.503 1.00 42.00 203 SER A CA 1
ATOM 1745 C C . SER A 1 203 ? -8.183 26.862 45.297 1.00 42.00 203 SER A C 1
ATOM 1747 O O . SER A 1 203 ? -9.030 27.590 45.809 1.00 42.00 203 SER A O 1
ATOM 1749 N N . ASP A 1 204 ? -6.883 27.169 45.312 1.00 42.41 204 ASP A N 1
ATOM 1750 C CA . ASP A 1 204 ? -6.344 28.273 46.123 1.00 42.41 204 ASP A CA 1
ATOM 1751 C C . ASP A 1 204 ? -6.771 29.663 45.618 1.00 42.41 204 ASP A C 1
ATOM 1753 O O . ASP A 1 204 ? -6.958 30.589 46.400 1.00 42.41 204 ASP A O 1
ATOM 1757 N N . ARG A 1 205 ? -7.001 29.820 44.306 1.00 42.50 205 ARG A N 1
ATOM 1758 C CA . ARG A 1 205 ? -7.400 31.107 43.698 1.00 42.50 205 ARG A CA 1
ATOM 1759 C C . ARG A 1 205 ? -8.877 31.470 43.852 1.00 42.50 205 ARG A C 1
ATOM 1761 O O . ARG A 1 205 ? -9.241 32.595 43.531 1.00 42.50 205 ARG A O 1
ATOM 1768 N N . TYR A 1 206 ? -9.713 30.539 44.305 1.00 40.38 206 TYR A N 1
ATOM 1769 C CA . TYR A 1 206 ? -11.156 30.754 44.466 1.00 40.38 206 TYR A CA 1
ATOM 1770 C C . TYR A 1 206 ? -11.637 30.604 45.919 1.00 40.38 206 TYR A C 1
ATOM 1772 O O . TYR A 1 206 ? -12.834 30.747 46.168 1.00 40.38 206 TYR A O 1
ATOM 1780 N N . LEU A 1 207 ? -10.728 30.347 46.872 1.00 41.31 207 LEU A N 1
ATOM 1781 C CA . LEU A 1 207 ? -11.034 30.268 48.307 1.00 41.31 207 LEU A CA 1
ATOM 1782 C C . LEU A 1 207 ? -10.637 31.523 49.105 1.00 41.31 207 LEU A C 1
ATOM 1784 O O . LEU A 1 207 ? -11.166 31.718 50.196 1.00 41.31 207 LEU A O 1
ATOM 1788 N N . GLU A 1 208 ? -9.808 32.418 48.561 1.00 40.34 208 GLU A N 1
ATOM 1789 C CA . GLU A 1 208 ? -9.642 33.775 49.101 1.00 40.34 208 GLU A CA 1
ATOM 1790 C C . GLU A 1 208 ? -10.520 34.749 48.304 1.00 40.34 208 GLU A C 1
ATOM 1792 O O . GLU A 1 208 ? -10.164 35.212 47.221 1.00 40.34 208 GLU A O 1
ATOM 1797 N N . GLY A 1 209 ? -11.725 35.012 48.819 1.00 36.84 209 GLY A N 1
ATOM 1798 C CA . GLY A 1 209 ? -12.593 36.078 48.313 1.00 36.84 209 GLY A CA 1
ATOM 1799 C C . GLY A 1 209 ? -11.954 37.469 48.483 1.00 36.84 209 GLY A C 1
ATOM 1800 O O . GLY A 1 209 ? -11.005 37.616 49.257 1.00 36.84 209 GLY A O 1
ATOM 1801 N N . PRO A 1 210 ? -12.445 38.504 47.773 1.00 35.34 210 PRO A N 1
ATOM 1802 C CA . PRO A 1 210 ? -11.935 39.863 47.940 1.00 35.34 210 PRO A CA 1
ATOM 1803 C C . PRO A 1 210 ? -12.134 40.323 49.394 1.00 35.34 210 PRO A C 1
ATOM 1805 O O . PRO A 1 210 ? -13.212 40.119 49.954 1.00 35.34 210 PRO A O 1
ATOM 1808 N N . LYS A 1 211 ? -11.080 40.897 49.992 1.00 39.84 211 LYS A N 1
ATOM 1809 C CA . LYS A 1 211 ? -11.137 41.568 51.301 1.00 39.84 211 LYS A CA 1
ATOM 1810 C C . LYS A 1 211 ? -12.038 42.794 51.264 1.00 39.84 211 LYS A C 1
ATOM 1812 O O . LYS A 1 211 ? -12.015 43.492 50.225 1.00 39.84 211 LYS A O 1
#

pLDDT: mean 75.1, std 22.87, range [27.88, 97.75]